Protein 2X0J (pdb70)

B-factor: mean 73.59, std 21.62, range [29.83, 170.55]

InterPro domains:
  IPR001236 Lactate/malate dehydrogenase, N-terminal [PF00056] (2-141)
  IPR001557 L-lactate/malate dehydrogenase [PIRSF000102] (1-292)
  IPR001557 L-lactate/malate dehydrogenase [PR00086] (2-26)
  IPR001557 L-lactate/malate dehydrogenase [PR00086] (27-51)
  IPR001557 L-lactate/malate dehydrogenase [PR00086] (115-135)
  IPR001557 L-lactate/malate dehydrogenase [PR00086] (139-157)
  IPR001557 L-lactate/malate dehydrogenase [PR00086] (167-180)
  IPR011275 Malate dehydrogenase, type 3 [cd01339] (3-290)
  IPR015955 Lactate dehydrogenase/glycoside hydrolase, family 4, C-terminal [G3DSA:3.90.110.10] (143-294)
  IPR015955 Lactate dehydrogenase/glycoside hydrolase, family 4, C-terminal [SSF56327] (143-292)
  IPR018177 L-lactate dehydrogenase, active site [PS00064] (169-175)
  IPR022383 Lactate/malate dehydrogenase, C-terminal [PF02866] (146-291)
  IPR036291 NAD(P)-binding domain superfamily [SSF51735] (1-142)

Nearest PDB structures (foldseek):
  2x0i-assembly1_A  TM=9.989E-01  e=2.794E-55  Archaeoglobus fulgidus DSM 4304
  4plh-assembly1_D  TM=9.384E-01  e=2.842E-28  Apicomplexa
  7f8d-assembly1_D  TM=9.447E-01  e=6.094E-27  Geobacillus stearothermophilus
  1guz-assembly1_C  TM=9.460E-01  e=1.236E-26  Prosthecochloris vibrioformis
  7by8-assembly1_B  TM=9.302E-01  e=1.874E-27  Geobacillus stearothermophilus

Secondary structure (DSSP, 8-state):
-EEEEE--SHHHHHHHHHHHHHS--SEEEEE-SSHHHHHHHHHHHHHHHGGGT---EEEEES-GGGGTT-SEEEE-------SSS-HHHHHHHHHHHHHHHHHHHHTTSTT-EEEE-SSSHHHHHHHHHHHSS--TTSEEE--HHHHHHHHHHHHHHTT-EEE----EEB-SSTT-EE-GGG--EES---HHHHHHHHHTHHHHHHHHHSS--HHHHHHHHHHHHHHHTT---EEEEEEEEESGGG-EEEEEEEEEEEETTEEEE------HHHHHHHHHHHHHHHHHHHTTT-

Sequence (294 aa):
MKLGFVGAGRVGSTSAFTCLLNLDVDEIALVDIAEDLAVGEAMDLAHAAAGIDKYPKIVGGADYSLLKGSEIIVVTAGLARKPGMTRLDLAHKNAGIIKDIAKKIVENAPESKILVVTNPMDVMTYIMWKESGKPRNEVFGMGNQLDSQRLKERLYNAGARNIRRAWIIGEHGDSMFVAKSLADFDGEVDWEAVENDVRFVAAEVIKRKGATIFGPAVAIYRMVKAVVEDTGEIIPTSMILQGEYGIENVAVGVPAKLGKNGAEVADIKLSDEEIEKLRNSAKILRERLEELGY

Solvent-accessible surface area: 13136 Å² total; per-residue (Å²): 60,35,3,1,1,1,2,0,32,152,32,1,11,25,0,0,78,16,0,1,75,74,3,117,10,92,28,0,0,0,0,17,166,46,97,124,78,0,55,28,41,5,109,88,11,39,133,38,3,43,66,72,116,48,168,22,130,23,38,16,5,37,89,41,46,51,0,122,50,2,58,1,0,2,0,25,19,36,101,68,156,147,126,72,28,87,162,74,58,26,10,95,110,2,11,41,53,0,100,88,6,0,92,79,0,53,108,19,0,77,108,1,36,0,0,0,17,9,82,43,3,4,2,0,0,2,0,0,34,115,31,3,85,15,68,67,52,30,0,0,0,6,0,2,11,7,2,0,41,36,0,54,97,66,0,126,93,46,48,1,109,111,38,141,82,0,9,2,0,0,7,33,10,106,24,17,4,2,0,86,66,21,26,89,35,86,43,167,40,76,58,123,52,7,40,92,71,2,58,136,28,15,52,86,54,81,156,166,103,52,18,29,22,134,28,6,1,63,0,0,28,83,0,1,61,0,1,20,83,80,56,23,51,52,3,0,0,1,2,0,0,99,35,28,37,48,4,116,64,2,1,0,0,0,0,0,93,2,8,122,102,4,3,107,17,28,93,50,194,17,37,122,102,8,46,110,60,0,89,86,0,8,110,52,4,58,106,66,2,106,92,25,68,55

CATH classification: 3.40.50.720 (+1 more: 3.90.110.10)

GO terms:
  GO:0030060 L-malate dehydrogenase (NAD+) activity (F, EXP)

Structure (mmCIF, N/CA/C/O backbone):
data_2X0J
#
_entry.id   2X0J
#
_cell.length_a   112.990
_cell.length_b   112.990
_cell.length_c   70.600
_cell.angle_alpha   90.00
_cell.angle_beta   90.00
_cell.angle_gamma   90.00
#
_symmetry.space_group_name_H-M   'P 41 21 2'
#
loop_
_entity.id
_entity.type
_entity.pdbx_description
1 polymer 'MALATE DEHYDROGENASE'
2 non-polymer ETHENO-NAD
3 non-polymer 'SULFATE ION'
4 water water
#
loop_
_atom_site.group_PDB
_atom_site.id
_atom_site.type_symbol
_atom_site.label_atom_id
_atom_site.label_alt_id
_atom_site.label_comp_id
_atom_site.label_asym_id
_atom_site.label_entity_id
_atom_site.label_seq_id
_atom_site.pdbx_PDB_ins_code
_atom_site.Cartn_x
_atom_site.Cartn_y
_atom_site.Cartn_z
_atom_site.occupancy
_atom_site.B_iso_or_equiv
_atom_site.auth_seq_id
_atom_site.auth_comp_id
_atom_site.auth_asym_id
_atom_site.auth_atom_id
_atom_site.pdbx_PDB_model_num
ATOM 1 N N . MET A 1 1 ? 38.186 41.725 17.935 1.00 82.79 22 MET A N 1
ATOM 2 C CA . MET A 1 1 ? 36.950 41.771 17.155 1.00 80.01 22 MET A CA 1
ATOM 3 C C . MET A 1 1 ? 36.309 40.399 17.125 1.00 77.42 22 MET A C 1
ATOM 4 O O . MET A 1 1 ? 36.854 39.480 16.525 1.00 78.63 22 MET A O 1
ATOM 9 N N . LYS A 1 2 ? 35.160 40.250 17.771 1.00 70.78 23 LYS A N 1
ATOM 10 C CA . LYS A 1 2 ? 34.447 38.983 17.726 1.00 61.59 23 LYS A CA 1
ATOM 11 C C . LYS A 1 2 ? 33.200 39.151 16.867 1.00 63.55 23 LYS A C 1
ATOM 12 O O . LYS A 1 2 ? 32.525 40.173 16.942 1.00 74.03 23 LYS A O 1
ATOM 18 N N . LEU A 1 3 ? 32.907 38.156 16.035 1.00 61.53 24 LEU A N 1
ATOM 19 C CA . LEU A 1 3 ? 31.685 38.164 15.230 1.00 55.73 24 LEU A CA 1
ATOM 20 C C . LEU A 1 3 ? 30.718 37.061 15.674 1.00 51.79 24 LEU A C 1
ATOM 21 O O . LEU A 1 3 ? 31.123 35.932 15.943 1.00 55.29 24 LEU A O 1
ATOM 26 N N . GLY A 1 4 ? 29.440 37.384 15.775 1.00 51.58 25 GLY A N 1
ATOM 27 C CA . GLY A 1 4 ? 28.472 36.377 16.148 1.00 59.76 25 GLY A CA 1
ATOM 28 C C . GLY A 1 4 ? 27.562 36.072 14.981 1.00 58.89 25 GL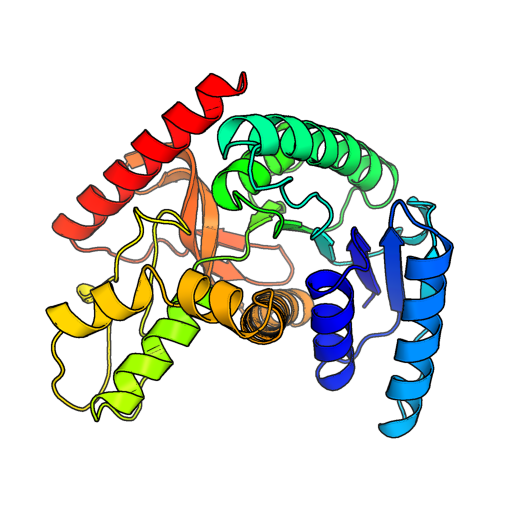Y A C 1
ATOM 29 O O . GLY A 1 4 ? 27.169 36.988 14.275 1.00 60.12 25 GLY A O 1
ATOM 30 N N . PHE A 1 5 ? 27.243 34.797 14.767 1.00 62.26 26 PHE A N 1
ATOM 31 C CA . PHE A 1 5 ? 26.197 34.430 13.813 1.00 54.12 26 PHE A CA 1
ATOM 32 C C . PHE A 1 5 ? 25.193 33.525 14.457 1.00 55.36 26 PHE A C 1
ATOM 33 O O . PHE A 1 5 ? 25.567 32.494 15.017 1.00 67.66 26 PHE A O 1
ATOM 41 N N . VAL A 1 6 ? 23.926 33.923 14.417 1.00 45.52 27 VAL A N 1
ATOM 42 C CA . VAL A 1 6 ? 22.881 33.025 14.834 1.00 43.34 27 VAL A CA 1
ATOM 43 C C . VAL A 1 6 ? 22.238 32.512 13.569 1.00 54.58 27 VAL A C 1
ATOM 44 O O . VAL A 1 6 ? 21.607 33.266 12.827 1.00 63.19 27 VAL A O 1
ATOM 48 N N . GLY A 1 7 ? 22.444 31.223 13.320 1.00 57.28 28 GLY A N 1
ATOM 49 C CA . GLY A 1 7 ? 22.090 30.592 12.063 1.00 63.99 28 GLY A CA 1
ATOM 50 C C . GLY A 1 7 ? 23.322 30.239 11.242 1.00 65.44 28 GLY A C 1
ATOM 51 O O . GLY A 1 7 ? 23.974 31.126 10.686 1.00 65.34 28 GLY A O 1
ATOM 52 N N . ALA A 1 8 ? 23.650 28.949 11.178 1.00 58.81 29 ALA A N 1
ATOM 53 C CA . ALA A 1 8 ? 24.822 28.488 10.440 1.00 45.43 29 ALA A CA 1
ATOM 54 C C . ALA A 1 8 ? 24.410 27.903 9.094 1.00 48.85 29 ALA A C 1
ATOM 55 O O . ALA A 1 8 ? 25.093 27.052 8.523 1.00 57.36 29 ALA A O 1
ATOM 57 N N . GLY A 1 9 ? 23.275 28.360 8.588 1.00 51.58 30 GLY A N 1
ATOM 58 C CA . GLY A 1 9 ? 22.736 27.815 7.353 1.00 48.59 30 GLY A CA 1
ATOM 59 C C . GLY A 1 9 ? 23.506 28.293 6.143 1.00 47.67 30 GLY A C 1
ATOM 60 O O . GLY A 1 9 ? 24.695 28.622 6.235 1.00 46.04 30 GLY A O 1
ATOM 61 N N . ARG A 1 10 ? 22.833 28.342 5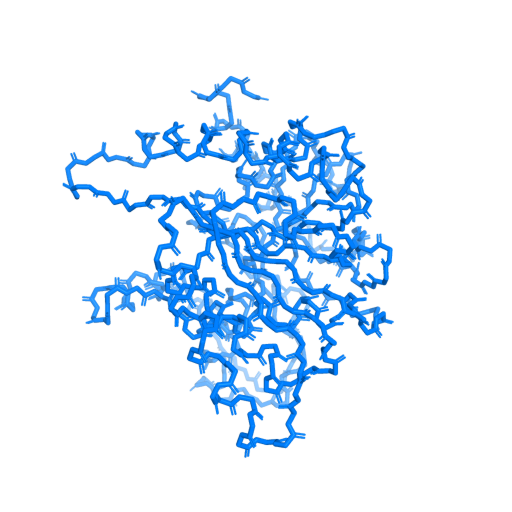.003 1.00 47.71 31 ARG A N 1
ATOM 62 C CA . ARG A 1 10 ? 23.507 28.760 3.791 1.00 51.85 31 ARG A CA 1
ATOM 63 C C . ARG A 1 10 ? 24.037 30.182 3.949 1.00 51.49 31 ARG A C 1
ATOM 64 O O . ARG A 1 10 ? 25.229 30.418 3.817 1.00 57.08 31 ARG A O 1
ATOM 72 N N . VAL A 1 11 ? 23.157 31.125 4.256 1.00 55.96 32 VAL A N 1
ATOM 73 C CA . VAL A 1 11 ? 23.550 32.532 4.303 1.00 44.25 32 VAL A CA 1
ATOM 74 C C . VAL A 1 11 ? 24.447 32.841 5.496 1.00 50.03 32 VAL A C 1
ATOM 75 O O . VAL A 1 11 ? 25.451 33.534 5.355 1.00 58.75 32 VAL A O 1
ATOM 79 N N . GLY A 1 12 ? 24.097 32.322 6.667 1.00 50.67 33 GLY A N 1
ATOM 80 C CA . GLY A 1 12 ? 24.937 32.496 7.841 1.00 53.87 33 GLY A CA 1
ATOM 81 C C . GLY A 1 12 ? 26.408 32.146 7.627 1.00 53.58 33 GLY A C 1
ATOM 82 O O . GLY A 1 12 ? 27.279 33.003 7.753 1.00 56.86 33 GLY A O 1
ATOM 83 N N . SER A 1 13 ? 26.692 30.888 7.295 1.00 58.62 34 SER A N 1
ATOM 84 C CA . SER A 1 13 ? 28.073 30.433 7.108 1.00 54.87 34 SER A CA 1
ATOM 85 C C . SER A 1 13 ? 28.793 31.137 5.950 1.00 58.14 34 SER A C 1
ATOM 86 O O . SER A 1 13 ? 29.946 31.515 6.077 1.00 63.57 34 SER A O 1
ATOM 89 N N . THR A 1 14 ? 28.120 31.319 4.822 1.00 57.33 35 THR A N 1
ATOM 90 C CA . THR A 1 14 ? 28.743 31.988 3.683 1.00 53.27 35 THR A CA 1
ATOM 91 C C . THR A 1 14 ? 29.099 33.455 3.991 1.00 54.90 35 THR A C 1
ATOM 92 O O . THR A 1 14 ? 30.193 33.923 3.664 1.00 54.13 35 THR A O 1
ATOM 96 N N . SER A 1 15 ? 28.193 34.187 4.626 1.00 54.44 36 SER A N 1
ATOM 97 C CA . SER A 1 15 ? 28.519 35.552 5.008 1.00 54.65 36 SER A CA 1
ATOM 98 C C . SER A 1 15 ? 29.697 35.576 6.001 1.00 54.10 36 SER A C 1
ATOM 99 O O . SER A 1 15 ? 30.587 36.415 5.883 1.00 56.93 36 SER A O 1
ATOM 102 N N . ALA A 1 16 ? 29.730 34.648 6.955 1.00 46.23 37 ALA A N 1
ATOM 103 C CA . ALA A 1 16 ? 30.880 34.555 7.864 1.00 47.78 37 ALA A CA 1
ATOM 104 C C . ALA A 1 16 ? 32.184 34.256 7.116 1.00 44.49 37 ALA A C 1
ATOM 105 O O . ALA A 1 16 ? 33.214 34.882 7.358 1.00 47.75 37 ALA A O 1
ATOM 107 N N . PHE A 1 17 ? 32.136 33.285 6.219 1.00 45.81 38 PHE A N 1
ATOM 108 C CA . PHE A 1 17 ? 33.243 32.997 5.322 1.00 49.67 38 PHE A CA 1
ATOM 109 C C . PHE A 1 17 ? 33.742 34.310 4.739 1.00 56.36 38 PHE A C 1
ATOM 110 O O . PHE A 1 17 ? 34.937 34.630 4.814 1.00 56.10 38 PHE A O 1
ATOM 118 N N . THR A 1 18 ? 32.814 35.084 4.177 1.00 56.47 39 THR A N 1
ATOM 119 C CA . THR A 1 18 ? 33.177 36.325 3.505 1.00 51.49 39 THR A CA 1
ATOM 120 C C . THR A 1 18 ? 33.914 37.250 4.446 1.00 55.14 39 THR A C 1
ATOM 121 O O . THR A 1 18 ? 34.921 37.855 4.084 1.00 61.37 39 THR A O 1
ATOM 125 N N . CYS A 1 19 ? 33.417 37.352 5.667 1.00 54.40 40 CYS A N 1
ATOM 126 C CA . CYS A 1 19 ? 34.051 38.215 6.649 1.00 58.04 40 CYS A CA 1
ATOM 127 C C . CYS A 1 19 ? 35.459 37.711 6.947 1.00 56.87 40 CYS A C 1
ATOM 128 O O . CYS A 1 19 ? 36.412 38.490 7.052 1.00 53.68 40 CYS A O 1
ATOM 131 N N . LEU A 1 20 ? 35.586 36.398 7.053 1.00 48.43 41 LEU A N 1
ATOM 132 C CA . LEU A 1 20 ? 36.868 35.787 7.285 1.00 47.67 41 LEU A CA 1
ATOM 133 C C . LEU A 1 20 ? 37.868 36.142 6.185 1.00 52.37 41 LEU A C 1
ATOM 134 O O . LEU A 1 20 ? 39.045 36.349 6.452 1.00 62.38 41 LEU A O 1
ATOM 139 N N . LEU A 1 21 ? 37.398 36.222 4.949 1.00 51.72 42 LEU A N 1
ATOM 140 C CA . LEU A 1 21 ? 38.278 36.494 3.820 1.00 54.71 42 LEU A CA 1
ATOM 141 C C . LEU A 1 21 ? 38.757 37.922 3.830 1.00 64.88 42 LEU A C 1
ATOM 142 O O . LEU A 1 21 ? 39.840 38.233 3.313 1.00 69.53 42 LEU A O 1
ATOM 147 N N . ASN A 1 22 ? 37.934 38.795 4.406 1.00 61.90 43 ASN A N 1
ATOM 148 C CA . ASN A 1 22 ? 38.128 40.223 4.230 1.00 54.19 43 ASN A CA 1
ATOM 149 C C . ASN A 1 22 ? 38.160 41.085 5.479 1.00 59.64 43 ASN A C 1
ATOM 150 O O . ASN A 1 22 ? 38.121 42.305 5.371 1.00 70.20 43 ASN A O 1
ATOM 155 N N . LEU A 1 23 ? 38.246 40.467 6.651 1.00 58.66 44 LEU A N 1
ATOM 156 C CA . LEU A 1 23 ? 38.266 41.217 7.900 1.00 52.47 44 LEU A CA 1
ATOM 157 C C . LEU A 1 23 ? 39.294 40.687 8.887 1.00 67.41 44 LEU A C 1
ATOM 158 O O . LEU A 1 23 ? 39.579 39.490 8.915 1.00 69.46 44 LEU A O 1
ATOM 163 N N . ASP A 1 24 ? 39.848 41.578 9.706 1.00 78.93 45 ASP A N 1
ATOM 164 C CA . ASP A 1 24 ? 40.786 41.150 10.738 1.00 81.40 45 ASP A CA 1
ATOM 165 C C . ASP A 1 24 ? 40.048 40.647 11.956 1.00 76.23 45 ASP A C 1
ATOM 166 O O . ASP A 1 24 ? 39.963 41.336 12.968 1.00 81.55 45 ASP A O 1
ATOM 171 N N . VAL A 1 25 ? 39.539 39.425 11.847 1.00 73.19 46 VAL A N 1
ATOM 172 C CA . VAL A 1 25 ? 38.662 38.849 12.851 1.00 73.39 46 VAL A CA 1
ATOM 173 C C . VAL A 1 25 ? 39.449 38.003 13.822 1.00 70.23 46 VAL A C 1
ATOM 174 O O . VAL A 1 25 ? 40.233 37.159 13.410 1.00 65.09 46 VAL A O 1
ATOM 178 N N . ASP A 1 26 ? 39.216 38.201 15.111 1.00 70.52 47 ASP A N 1
ATOM 179 C CA . ASP A 1 26 ? 39.915 37.417 16.115 1.00 67.83 47 ASP A CA 1
ATOM 180 C C . ASP A 1 26 ? 39.130 36.180 16.512 1.00 66.15 47 ASP A C 1
ATOM 181 O O . ASP A 1 26 ? 39.689 35.094 16.618 1.00 72.21 47 ASP A O 1
ATOM 186 N N . GLU A 1 27 ? 37.831 36.344 16.722 1.00 61.72 48 GLU A N 1
ATOM 187 C CA . GLU A 1 27 ? 36.975 35.206 17.032 1.00 64.56 48 GLU A CA 1
ATOM 188 C C . GLU A 1 27 ? 35.679 35.216 16.201 1.00 66.59 48 GLU A C 1
ATOM 189 O O . GLU A 1 27 ? 35.143 36.269 15.873 1.00 68.27 48 GLU A O 1
ATOM 195 N N . ILE A 1 28 ? 35.203 34.032 15.835 1.00 68.58 49 ILE A N 1
ATOM 196 C CA . ILE A 1 28 ? 33.947 33.891 15.115 1.00 61.45 49 ILE A CA 1
ATOM 197 C C . ILE A 1 28 ? 33.096 32.889 15.856 1.00 58.39 49 ILE A C 1
ATOM 198 O O . ILE A 1 28 ? 33.563 31.798 16.152 1.00 63.87 49 ILE A O 1
ATOM 203 N N . ALA A 1 29 ? 31.861 33.267 16.182 1.00 52.55 50 ALA A N 1
ATOM 204 C CA . ALA A 1 29 ? 30.956 32.378 16.919 1.00 48.90 50 ALA A CA 1
ATOM 205 C C . ALA A 1 29 ? 29.724 32.035 16.107 1.00 54.85 50 ALA A C 1
ATOM 206 O O . ALA A 1 29 ? 29.036 32.922 15.595 1.00 61.22 50 ALA A O 1
ATOM 208 N N . LEU A 1 30 ? 29.449 30.743 15.986 1.00 56.78 51 LEU A N 1
ATOM 209 C CA . LEU A 1 30 ? 28.304 30.279 15.220 1.00 53.41 51 LEU A CA 1
ATOM 210 C C . LEU A 1 30 ? 27.339 29.494 16.097 1.00 57.71 51 LEU A C 1
ATOM 211 O O . LEU A 1 30 ? 27.659 28.409 16.602 1.00 62.68 51 LEU A O 1
ATOM 216 N N . VAL A 1 31 ? 26.147 30.044 16.268 1.00 58.56 52 VAL A N 1
ATOM 217 C CA . VAL A 1 31 ? 25.124 29.386 17.056 1.00 60.23 52 VAL A CA 1
ATOM 218 C C . VAL A 1 31 ? 23.939 29.018 16.178 1.00 57.60 52 VAL A C 1
ATOM 219 O O . VAL A 1 31 ? 23.432 29.840 15.424 1.00 61.71 52 VAL A O 1
ATOM 223 N N . ASP A 1 32 ? 23.510 27.769 16.264 1.00 56.55 53 ASP A N 1
ATOM 224 C CA . ASP A 1 32 ? 22.411 27.290 15.439 1.00 54.74 53 ASP A CA 1
ATOM 225 C C . ASP A 1 32 ? 21.649 26.249 16.224 1.00 63.00 53 ASP A C 1
ATOM 226 O O . ASP A 1 32 ? 22.230 25.521 17.028 1.00 77.68 53 ASP A O 1
ATOM 231 N N . ILE A 1 33 ? 20.347 26.172 15.999 1.00 63.09 54 ILE A N 1
ATOM 232 C CA . ILE A 1 33 ? 19.544 25.158 16.660 1.00 70.50 54 ILE A CA 1
ATOM 233 C C . ILE A 1 33 ? 20.079 23.743 16.368 1.00 69.78 54 ILE A C 1
ATOM 234 O O . ILE A 1 33 ? 19.993 22.852 17.221 1.00 70.90 54 ILE A O 1
ATOM 239 N N . ALA A 1 34 ? 20.629 23.546 15.169 1.00 59.87 55 ALA A N 1
ATOM 240 C CA . ALA A 1 34 ? 21.280 22.287 14.815 1.00 60.45 55 ALA A CA 1
ATOM 241 C C . ALA A 1 34 ? 22.739 22.379 15.226 1.00 73.21 55 ALA A C 1
ATOM 242 O O . ALA A 1 34 ? 23.506 23.136 14.633 1.00 76.67 55 ALA A O 1
ATOM 244 N N . GLU A 1 35 ? 23.128 21.618 16.242 1.00 79.45 56 GLU A N 1
ATOM 245 C CA . GLU A 1 35 ? 24.468 21.762 16.783 1.00 69.65 56 GLU A CA 1
ATOM 246 C C . GLU A 1 35 ? 25.513 21.293 15.788 1.00 68.85 56 GLU A C 1
ATOM 247 O O . GLU A 1 35 ? 26.394 22.059 15.395 1.00 73.06 56 GLU A O 1
ATOM 253 N N . ASP A 1 36 ? 25.413 20.043 15.362 1.00 71.71 57 ASP A N 1
ATOM 254 C CA . ASP A 1 36 ? 26.478 19.485 14.539 1.00 76.13 57 ASP A CA 1
ATOM 255 C C . ASP A 1 36 ? 26.745 20.341 13.319 1.00 60.05 57 ASP A C 1
ATOM 256 O O . ASP A 1 36 ? 27.852 20.395 12.830 1.00 62.89 57 ASP A O 1
ATOM 261 N N . LEU A 1 37 ? 25.718 21.016 12.832 1.00 63.25 58 LEU A N 1
ATOM 262 C CA . LEU A 1 37 ? 25.887 21.890 11.687 1.00 58.97 58 LEU A CA 1
ATOM 263 C C . LEU A 1 37 ? 26.732 23.098 12.065 1.00 61.06 58 LEU A C 1
ATOM 264 O O . LEU A 1 37 ? 27.675 23.439 11.359 1.00 62.86 58 LEU A O 1
ATOM 269 N N . ALA A 1 38 ? 26.394 23.751 13.171 1.00 55.90 59 ALA A N 1
ATOM 270 C CA . ALA A 1 38 ? 27.163 24.902 13.606 1.00 55.48 59 ALA A CA 1
ATOM 271 C C . ALA A 1 38 ? 28.620 24.484 13.748 1.00 63.18 59 ALA A C 1
ATOM 272 O O . ALA A 1 38 ? 29.529 25.159 13.257 1.00 74.38 59 ALA A O 1
ATOM 274 N N . VAL A 1 39 ? 28.824 23.347 14.408 1.00 62.32 60 VAL A N 1
ATOM 275 C CA . VAL A 1 39 ? 30.159 22.822 14.672 1.00 60.53 60 VAL A CA 1
ATOM 276 C C . VAL A 1 39 ? 30.901 22.493 13.385 1.00 58.27 60 VAL A C 1
ATOM 277 O O . VAL A 1 39 ? 32.085 22.817 13.232 1.00 54.44 60 VAL A O 1
ATOM 281 N N . GLY A 1 40 ? 30.203 21.841 12.465 1.00 54.42 61 GLY A N 1
ATOM 282 C CA . GLY A 1 40 ? 30.810 21.423 11.217 1.00 54.54 61 GLY A CA 1
ATOM 283 C C . GLY A 1 40 ? 31.169 22.618 10.357 1.00 59.35 61 GLY A C 1
ATOM 284 O O . GLY A 1 40 ? 32.114 22.574 9.573 1.00 53.44 61 GLY A O 1
ATOM 285 N N . GLU A 1 41 ? 30.409 23.697 10.506 1.00 61.91 62 GLU A N 1
ATOM 286 C CA . GLU A 1 41 ? 30.671 24.893 9.730 1.00 56.94 62 GLU A CA 1
ATOM 287 C C . GLU A 1 41 ? 31.880 25.575 10.342 1.00 61.82 62 GLU A C 1
ATOM 288 O O . GLU A 1 41 ? 32.693 26.160 9.639 1.00 65.59 62 GLU A O 1
ATOM 294 N N . ALA A 1 42 ? 32.011 25.478 11.659 1.00 58.40 63 ALA A N 1
ATOM 295 C CA . ALA A 1 42 ? 33.113 26.135 12.346 1.00 56.16 63 ALA A CA 1
ATOM 296 C C . ALA A 1 42 ? 34.430 25.476 11.979 1.00 63.72 63 ALA A C 1
ATOM 297 O O . ALA A 1 42 ? 35.459 26.142 11.883 1.00 65.19 63 ALA A O 1
A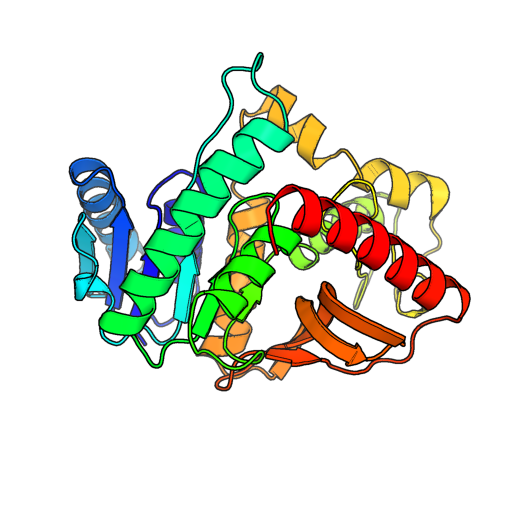TOM 299 N N . MET A 1 43 ? 34.398 24.159 11.786 1.00 60.54 64 MET A N 1
ATOM 300 C CA . MET A 1 43 ? 35.605 23.424 11.429 1.00 53.65 64 MET A CA 1
ATOM 301 C C . MET A 1 43 ? 36.023 23.792 10.026 1.00 57.05 64 MET A C 1
ATOM 302 O O . MET A 1 43 ? 37.180 24.140 9.795 1.00 57.06 64 MET A O 1
ATOM 307 N N . ASP A 1 44 ? 35.072 23.728 9.095 1.00 58.25 65 ASP A N 1
ATOM 308 C CA . ASP A 1 44 ? 35.344 24.031 7.697 1.00 54.60 65 ASP A CA 1
ATOM 309 C C . ASP A 1 44 ? 35.912 25.432 7.562 1.00 60.82 65 ASP A C 1
ATOM 310 O O . ASP A 1 44 ? 36.893 25.659 6.858 1.00 56.92 65 ASP A O 1
ATOM 315 N N . LEU A 1 45 ? 35.299 26.376 8.258 1.00 63.79 66 LEU A N 1
ATOM 316 C CA . LEU A 1 45 ? 35.734 27.759 8.171 1.00 56.87 66 LEU A CA 1
ATOM 317 C C . LEU A 1 45 ? 37.170 27.927 8.634 1.00 52.62 66 LEU A C 1
ATOM 318 O O . LEU A 1 45 ? 37.902 28.731 8.089 1.00 58.37 66 LEU A O 1
ATOM 323 N N . ALA A 1 46 ? 37.577 27.163 9.634 1.00 52.39 67 ALA A N 1
ATOM 324 C CA . ALA A 1 46 ? 38.936 27.267 10.133 1.00 50.96 67 ALA A CA 1
ATOM 325 C C . ALA A 1 46 ? 39.914 26.699 9.109 1.00 59.79 67 ALA A C 1
ATOM 326 O O . ALA A 1 46 ? 40.964 27.297 8.842 1.00 68.64 67 ALA A O 1
ATOM 328 N N . HIS A 1 47 ? 39.579 25.546 8.538 1.00 56.10 68 HIS A N 1
ATOM 329 C CA . HIS A 1 47 ? 40.401 24.973 7.481 1.00 47.16 68 HIS A CA 1
ATOM 330 C C . HIS A 1 47 ? 40.575 26.011 6.385 1.00 51.28 68 HIS A C 1
ATOM 331 O O . HIS A 1 47 ? 41.643 26.138 5.806 1.00 60.32 68 HIS A O 1
ATOM 338 N N . ALA A 1 48 ? 39.521 26.760 6.101 1.00 51.36 69 ALA A N 1
ATOM 339 C CA . ALA A 1 48 ? 39.617 27.807 5.102 1.00 54.12 69 ALA A CA 1
ATOM 340 C C . ALA A 1 48 ? 40.601 28.853 5.561 1.00 58.94 69 ALA A C 1
ATOM 341 O O . ALA A 1 48 ? 41.491 29.252 4.813 1.00 62.62 69 ALA A O 1
ATOM 343 N N . ALA A 1 49 ? 40.427 29.304 6.797 1.00 60.42 70 ALA A N 1
ATOM 344 C CA . ALA A 1 49 ? 41.220 30.410 7.333 1.00 53.24 70 ALA A CA 1
ATOM 345 C C . ALA A 1 49 ? 42.714 30.194 7.175 1.00 59.47 70 ALA A C 1
ATOM 346 O O . ALA A 1 49 ? 43.437 31.111 6.781 1.00 60.46 70 ALA A O 1
ATOM 348 N N . ALA A 1 50 A 43.167 28.984 7.492 1.00 61.01 71 ALA A N 1
ATOM 349 C CA . ALA A 1 50 A 44.589 28.658 7.416 1.00 64.64 71 ALA A CA 1
ATOM 350 C C . ALA A 1 50 A 45.165 28.883 6.019 1.00 65.03 71 ALA A C 1
ATOM 351 O O . ALA A 1 50 A 46.360 29.059 5.875 1.00 61.43 71 ALA A O 1
ATOM 353 N N . GLY A 1 51 B 44.312 28.890 4.997 1.00 63.94 71 GLY A N 1
ATOM 354 C CA . GLY A 1 51 B 44.766 29.045 3.624 1.00 57.60 71 GLY A CA 1
ATOM 355 C C . GLY A 1 51 B 45.103 30.474 3.244 1.00 63.66 71 GLY A C 1
ATOM 356 O O . GLY A 1 51 B 45.679 30.728 2.186 1.00 65.99 71 GLY A O 1
ATOM 357 N N . ILE A 1 52 ? 44.705 31.414 4.092 1.00 63.78 72 ILE A N 1
ATOM 358 C CA . ILE A 1 52 ? 45.163 32.785 3.977 1.00 63.75 72 ILE A CA 1
ATOM 359 C C . ILE A 1 52 ? 45.868 33.152 5.265 1.00 66.27 72 ILE A C 1
ATOM 360 O O . ILE A 1 52 ? 45.893 34.310 5.680 1.00 60.82 72 ILE A O 1
ATOM 365 N N . ASP A 1 53 ? 46.429 32.134 5.902 1.00 63.26 73 ASP A N 1
ATOM 366 C CA . ASP A 1 53 ? 47.322 32.351 7.021 1.00 64.63 73 ASP A CA 1
ATOM 367 C C . ASP A 1 53 ? 46.654 33.241 8.046 1.00 66.37 73 ASP A C 1
ATOM 368 O O . ASP A 1 53 ? 47.252 34.207 8.530 1.00 74.29 73 ASP A O 1
ATOM 373 N N . LYS A 1 54 ? 45.398 32.895 8.339 1.00 65.52 74 LYS A N 1
ATOM 374 C CA . LYS A 1 54 ? 44.628 33.466 9.435 1.00 62.50 74 LYS A CA 1
ATOM 375 C C . LYS A 1 54 ? 44.257 32.343 10.406 1.00 61.50 74 LYS A C 1
ATOM 376 O O . LYS A 1 54 ? 43.931 31.232 9.990 1.00 58.65 74 LYS A O 1
ATOM 382 N N . TYR A 1 55 ? 44.296 32.633 11.701 1.00 63.19 75 TYR A N 1
ATOM 383 C CA . TYR A 1 55 ? 44.065 31.599 12.706 1.00 59.28 75 TYR A CA 1
ATOM 384 C C . TYR A 1 55 ? 43.175 32.055 13.880 1.00 62.42 75 TYR A C 1
ATOM 385 O O . TYR A 1 55 ? 43.468 31.767 15.045 1.00 70.00 75 TYR A O 1
ATOM 394 N N . PRO A 1 56 ? 42.067 32.745 13.578 1.00 58.19 76 PRO A N 1
ATOM 395 C CA . PRO A 1 56 ? 41.132 33.183 14.617 1.00 62.47 76 PRO A CA 1
ATOM 396 C C . PRO A 1 56 ? 40.501 32.006 15.346 1.00 67.76 76 PRO A C 1
ATOM 397 O O . PRO A 1 56 ? 40.488 30.893 14.826 1.00 60.24 76 PRO A O 1
ATOM 401 N N . LYS A 1 57 ? 39.973 32.266 16.540 1.00 73.13 77 LYS A N 1
ATOM 402 C CA . LYS A 1 57 ? 39.252 31.264 17.315 1.00 65.20 77 LYS A CA 1
ATOM 403 C C . LYS A 1 57 ? 37.855 31.155 16.719 1.00 64.44 77 LYS A C 1
ATOM 404 O O . LYS A 1 57 ? 37.054 32.067 16.854 1.00 74.87 77 LYS A O 1
ATOM 410 N N . ILE A 1 58 ? 37.570 30.057 16.032 1.00 54.12 78 ILE A N 1
ATOM 411 C CA . ILE A 1 58 ? 36.259 29.878 15.431 1.00 48.17 78 ILE A CA 1
ATOM 412 C C . ILE A 1 58 ? 35.513 28.723 16.072 1.00 55.42 78 ILE A C 1
ATOM 413 O O . ILE A 1 58 ? 35.918 27.568 15.993 1.00 55.63 78 ILE A O 1
ATOM 418 N N . VAL A 1 59 ? 34.394 29.047 16.690 1.00 64.15 79 VAL A N 1
ATOM 419 C CA . VAL A 1 59 ? 33.657 28.091 17.479 1.00 63.68 79 VAL A CA 1
ATOM 420 C C . VAL A 1 59 ? 32.222 28.075 17.001 1.00 67.86 79 VAL A C 1
ATOM 421 O O . VAL A 1 59 ? 31.659 29.123 16.675 1.00 70.45 79 VAL A O 1
ATOM 425 N N . GLY A 1 60 ? 31.635 26.883 16.956 1.00 61.03 80 GLY A N 1
ATOM 426 C CA . GLY A 1 60 ? 30.266 26.723 16.518 1.00 62.24 80 GLY A CA 1
ATOM 427 C C . GLY A 1 60 ? 29.564 25.791 17.470 1.00 69.06 80 GLY A C 1
ATOM 428 O O . GLY A 1 60 ? 30.166 24.853 17.984 1.00 71.74 80 GLY A O 1
ATOM 429 N N . GLY A 1 61 ? 28.285 26.042 17.710 1.00 69.58 81 GLY A N 1
ATOM 430 C CA . GLY A 1 61 ? 27.520 25.186 18.594 1.00 71.40 81 GLY A CA 1
ATOM 431 C C . GLY A 1 61 ? 26.074 25.605 18.689 1.00 70.78 81 GLY A C 1
ATOM 432 O O . GLY A 1 61 ? 25.606 26.443 17.921 1.00 73.39 81 GLY A O 1
ATOM 433 N N . ALA A 1 62 A 25.364 25.019 19.643 1.00 71.17 84 ALA A N 1
ATOM 434 C CA . ALA A 1 62 A 23.960 25.337 19.827 1.00 71.78 84 ALA A CA 1
ATOM 435 C C . ALA A 1 62 A 23.716 26.123 21.109 1.00 77.49 84 ALA A C 1
ATOM 436 O O . ALA A 1 62 A 22.564 26.384 21.469 1.00 75.04 84 ALA A O 1
ATOM 438 N N . ASP A 1 63 B 24.793 26.520 21.787 1.00 75.84 84 ASP A N 1
ATOM 439 C CA . ASP A 1 63 B 24.640 27.313 23.006 1.00 79.97 84 ASP A CA 1
ATOM 440 C C . ASP A 1 63 B 25.018 28.782 22.861 1.00 74.10 84 ASP A C 1
ATOM 441 O O . ASP A 1 63 B 26.146 29.122 22.512 1.00 70.57 84 ASP A O 1
ATOM 446 N N . TYR A 1 64 ? 24.063 29.640 23.197 1.00 77.29 85 TYR A N 1
ATOM 447 C CA . TYR A 1 64 ? 24.138 31.061 22.891 1.00 73.45 85 TYR A CA 1
ATOM 448 C C . TYR A 1 64 ? 25.246 31.809 23.626 1.00 72.33 85 TYR A C 1
ATOM 449 O O . TYR A 1 64 ? 25.655 32.902 23.218 1.00 74.03 85 TYR A O 1
ATOM 458 N N . SER A 1 65 ? 25.755 31.204 24.690 1.00 68.48 86 SER A N 1
ATOM 459 C CA . SER A 1 65 ? 26.847 31.818 25.432 1.00 68.19 86 SER A CA 1
ATOM 460 C C . SER A 1 65 ? 28.052 32.044 24.528 1.00 68.82 86 SER A C 1
ATOM 461 O O . SER A 1 65 ? 28.847 32.945 24.771 1.00 69.75 86 SER A O 1
ATOM 464 N N . LEU A 1 66 ? 28.186 31.220 23.489 1.00 69.87 87 LEU A N 1
ATOM 465 C CA . LEU A 1 66 ? 29.275 31.370 22.525 1.00 64.84 87 LEU A CA 1
ATOM 466 C C . LEU A 1 66 ? 29.370 32.813 22.020 1.00 75.95 87 LEU A C 1
ATOM 467 O O . LEU A 1 66 ? 30.436 33.267 21.580 1.00 81.51 87 LEU A O 1
ATOM 472 N N . LEU A 1 67 ? 28.255 33.537 22.118 1.00 67.46 88 LEU A N 1
ATOM 473 C CA . LEU A 1 67 ? 28.170 34.889 21.582 1.00 59.33 88 LEU A CA 1
ATOM 474 C C . LEU A 1 67 ? 28.763 36.001 22.463 1.00 65.48 88 LEU A C 1
ATOM 475 O O . LEU A 1 67 ? 28.929 37.123 21.993 1.00 69.61 88 LEU A O 1
ATOM 480 N N . LYS A 1 68 ? 29.077 35.707 23.723 1.00 65.43 89 LYS A N 1
ATOM 481 C CA . LYS A 1 68 ? 29.610 36.737 24.621 1.00 72.62 89 LYS A CA 1
ATOM 482 C C . LYS A 1 68 ? 30.746 37.472 23.931 1.00 74.38 89 LYS A C 1
ATOM 483 O O . LYS A 1 68 ? 31.620 36.857 23.323 1.00 67.60 89 LYS A O 1
ATOM 489 N N . GLY A 1 69 ? 30.710 38.794 23.994 1.00 80.81 90 GLY A N 1
ATOM 490 C CA . GLY A 1 69 ? 31.755 39.593 23.386 1.00 80.87 90 GLY A CA 1
ATOM 491 C C . GLY A 1 69 ? 31.527 40.067 21.958 1.00 75.67 90 GLY A C 1
ATOM 492 O O . GLY A 1 69 ? 32.138 41.050 21.541 1.00 75.18 90 GLY A O 1
ATOM 493 N N . SER A 1 70 ? 30.671 39.380 21.203 1.00 73.36 91 SER A N 1
ATOM 494 C CA . SER A 1 70 ? 30.458 39.729 19.798 1.00 66.18 91 SER A CA 1
ATOM 495 C C . SER A 1 70 ? 30.205 41.219 19.633 1.00 64.03 91 SER A C 1
ATOM 496 O O . SER A 1 70 ? 29.229 41.749 20.149 1.00 68.23 91 SER A O 1
ATOM 499 N N . GLU A 1 71 ? 31.093 41.891 18.915 1.00 70.77 92 GLU A N 1
ATOM 500 C CA . GLU A 1 71 ? 30.920 43.304 18.645 1.00 72.23 92 GLU A CA 1
ATOM 501 C C . GLU A 1 71 ? 29.591 43.519 17.908 1.00 64.31 92 GLU A C 1
ATOM 502 O O . GLU A 1 71 ? 28.944 44.562 18.059 1.00 67.80 92 GLU A O 1
ATOM 508 N N . ILE A 1 72 ? 29.189 42.500 17.146 1.00 53.97 93 ILE A N 1
ATOM 509 C CA . ILE A 1 72 ? 27.996 42.522 16.309 1.00 53.38 93 ILE A CA 1
ATOM 510 C C . ILE A 1 72 ? 27.603 41.079 16.011 1.00 59.28 93 ILE A C 1
ATOM 511 O O . ILE A 1 72 ? 28.460 40.199 16.004 1.00 57.83 93 ILE A O 1
ATOM 516 N N . ILE A 1 73 ? 26.314 40.838 15.759 1.00 57.30 94 ILE A N 1
ATOM 517 C CA . ILE A 1 73 ? 25.802 39.481 15.528 1.00 50.42 94 ILE A CA 1
ATOM 518 C C . ILE A 1 73 ? 24.871 39.395 14.322 1.00 50.41 94 ILE A C 1
ATOM 519 O O . ILE A 1 73 ? 23.820 40.028 14.312 1.00 50.99 94 ILE A O 1
ATOM 524 N N . VAL A 1 74 ? 25.246 38.617 13.308 1.00 46.02 95 VAL A N 1
ATOM 525 C CA . VAL A 1 74 ? 24.378 38.417 12.141 1.00 49.60 95 VAL A CA 1
ATOM 526 C C . VAL A 1 74 ? 23.360 37.305 12.392 1.00 55.97 95 VAL A C 1
ATOM 527 O O . VAL A 1 74 ? 23.742 36.150 12.615 1.00 54.71 95 VAL A O 1
ATOM 531 N N . VAL A 1 75 ? 22.074 37.666 12.352 1.00 48.66 96 VAL A N 1
ATOM 532 C CA . VAL A 1 75 ? 20.987 36.724 12.609 1.00 51.54 96 VAL A CA 1
ATOM 533 C C . VAL A 1 75 ? 20.302 36.282 11.317 1.00 54.60 96 VAL A C 1
ATOM 534 O O . VAL A 1 75 ? 19.533 37.048 10.718 1.00 51.02 96 VAL A O 1
ATOM 538 N N . THR A 1 76 ? 20.596 35.058 10.880 1.00 52.10 97 THR A N 1
ATOM 539 C CA . THR A 1 76 ? 20.007 34.542 9.653 1.00 50.05 97 THR A CA 1
ATOM 540 C C . THR A 1 76 ? 19.050 33.396 9.953 1.00 56.37 97 THR A C 1
ATOM 541 O O . THR A 1 76 ? 18.446 32.820 9.038 1.00 58.49 97 THR A O 1
ATOM 545 N N . ALA A 1 77 ? 18.941 33.059 11.237 1.00 57.76 98 ALA A N 1
ATOM 546 C CA . ALA A 1 77 ? 18.184 31.897 11.676 1.00 58.38 98 ALA A CA 1
ATOM 547 C C . ALA A 1 77 ? 16.737 32.014 11.260 1.00 60.51 98 ALA A C 1
ATOM 548 O O . ALA A 1 77 ? 16.162 33.094 11.319 1.00 66.60 98 ALA A O 1
ATOM 550 N N . GLY A 1 78 ? 16.154 30.896 10.838 1.00 63.58 99 GLY A N 1
ATOM 551 C CA . GLY A 1 78 ? 14.753 30.865 10.467 1.00 57.70 99 GLY A CA 1
ATOM 552 C C . GLY A 1 78 ? 14.360 29.678 9.621 1.00 64.38 99 GLY A C 1
ATOM 553 O O . GLY A 1 78 ? 15.060 28.663 9.592 1.00 73.22 99 GLY A O 1
ATOM 554 N N . LEU A 1 79 ? 13.237 29.811 8.924 1.00 65.98 100 LEU A N 1
ATOM 555 C CA . LEU A 1 79 ? 12.686 28.696 8.175 1.00 79.03 100 LEU A CA 1
ATOM 556 C C . LEU A 1 79 ? 12.551 28.957 6.686 1.00 91.14 100 LEU A C 1
ATOM 557 O O . LEU A 1 79 ? 12.777 30.078 6.203 1.00 78.00 100 LEU A O 1
ATOM 562 N N . ALA A 1 80 ? 12.189 27.884 5.980 1.00 110.35 101 ALA A N 1
ATOM 563 C CA . ALA A 1 80 ? 11.793 27.914 4.572 1.00 121.70 101 ALA A CA 1
ATOM 564 C C . ALA A 1 80 ? 10.278 27.692 4.518 1.00 135.57 101 ALA A C 1
ATOM 565 O O . ALA A 1 80 ? 9.591 27.923 5.505 1.00 140.60 101 ALA A O 1
ATOM 567 N N . ARG A 1 81 ? 9.756 27.217 3.389 1.00 139.68 102 ARG A N 1
ATOM 568 C CA . ARG A 1 81 ? 8.342 26.846 3.328 1.00 143.34 102 ARG A CA 1
ATOM 569 C C . ARG A 1 81 ? 8.115 25.334 3.287 1.00 149.23 102 ARG A C 1
ATOM 570 O O . ARG A 1 81 ? 8.982 24.542 3.663 1.00 146.00 102 ARG A O 1
ATOM 578 N N . LYS A 1 82 ? 6.897 24.980 2.870 1.00 155.98 103 LYS A N 1
ATOM 579 C CA . LYS A 1 82 ? 6.528 23.647 2.408 1.00 156.66 103 LYS A CA 1
ATOM 580 C C . LYS A 1 82 ? 5.799 23.835 1.074 1.00 161.69 103 LYS A C 1
ATOM 581 O O . LYS A 1 82 ? 4.863 23.093 0.773 1.00 156.49 103 LYS A O 1
ATOM 587 N N . PRO A 1 83 ? 6.278 24.794 0.247 1.00 160.38 105 PRO A N 1
ATOM 588 C CA . PRO A 1 83 ? 5.611 25.575 -0.803 1.00 155.74 105 PRO A CA 1
ATOM 589 C C . PRO A 1 83 ? 4.082 25.528 -0.834 1.00 149.28 105 PRO A C 1
ATOM 590 O O . PRO A 1 83 ? 3.456 26.126 -1.716 1.00 142.76 105 PRO A O 1
ATOM 594 N N . GLY A 1 84 ? 3.504 24.853 0.154 1.00 145.73 106 GLY A N 1
ATOM 595 C CA . GLY A 1 84 ? 2.094 24.962 0.472 1.00 136.68 106 GLY A CA 1
ATOM 596 C C . GLY A 1 84 ? 2.008 25.460 1.904 1.00 125.93 106 GLY A C 1
ATOM 597 O O . GLY A 1 84 ? 1.517 24.751 2.790 1.00 110.20 106 GLY A O 1
ATOM 598 N N . MET A 1 85 ? 2.499 26.684 2.122 1.00 125.94 107 MET A N 1
ATOM 599 C CA . MET A 1 85 ? 2.577 27.270 3.461 1.00 116.12 107 MET A CA 1
ATOM 600 C C . MET A 1 85 ? 1.958 28.665 3.635 1.00 113.74 107 MET A C 1
ATOM 601 O O . MET A 1 85 ? 1.053 28.831 4.457 1.00 127.23 107 MET A O 1
ATOM 606 N N . THR A 1 86 ? 2.498 29.659 2.922 1.00 91.38 108 THR A N 1
ATOM 607 C CA . THR A 1 86 ? 2.025 31.072 2.909 1.00 88.94 108 THR A CA 1
ATOM 608 C C . THR A 1 86 ? 2.970 32.018 3.611 1.00 86.90 108 THR A C 1
ATOM 609 O O . THR A 1 86 ? 3.487 31.699 4.675 1.00 90.44 108 THR A O 1
ATOM 613 N N . ARG A 1 87 ? 3.147 33.202 3.028 1.00 85.39 109 ARG A N 1
ATOM 614 C CA . ARG A 1 87 ? 3.971 34.241 3.627 1.00 75.69 109 ARG A CA 1
ATOM 615 C C . ARG A 1 87 ? 3.578 34.464 5.091 1.00 79.76 109 ARG A C 1
ATOM 616 O O . ARG A 1 87 ? 4.436 34.472 5.971 1.00 83.30 109 ARG A O 1
ATOM 624 N N . LEU A 1 88 ? 2.285 34.600 5.364 1.00 77.32 110 LEU A N 1
ATOM 625 C CA . LEU A 1 88 ? 1.848 34.821 6.736 1.00 73.40 110 LEU A CA 1
ATOM 626 C C . LEU A 1 88 ? 2.256 33.700 7.687 1.00 75.03 110 LEU A C 1
ATOM 627 O O . LEU A 1 88 ? 2.811 33.968 8.747 1.00 71.72 110 LEU A O 1
ATOM 632 N N . ASP A 1 89 ? 1.984 32.451 7.313 1.00 78.45 111 ASP A N 1
ATOM 633 C CA . ASP A 1 89 ? 2.295 31.312 8.178 1.00 79.70 111 ASP A CA 1
ATOM 634 C C . ASP A 1 89 ? 3.752 31.366 8.607 1.00 79.08 111 ASP A C 1
ATOM 635 O O . ASP A 1 89 ? 4.073 31.184 9.785 1.00 80.62 111 ASP A O 1
ATOM 640 N N . LEU A 1 90 ? 4.623 31.633 7.637 1.00 77.26 112 LEU A N 1
ATOM 641 C CA . LEU A 1 90 ? 6.052 31.753 7.868 1.00 71.75 112 LEU A CA 1
ATOM 642 C C . LEU A 1 90 ? 6.408 32.929 8.776 1.00 74.46 112 LEU A C 1
ATOM 643 O O . LEU A 1 90 ? 7.192 32.785 9.717 1.00 75.86 112 LEU A O 1
ATOM 648 N N . ALA A 1 91 ? 5.854 34.100 8.475 1.00 65.03 113 ALA A N 1
ATOM 649 C CA . ALA A 1 91 ? 6.050 35.267 9.325 1.00 56.82 113 ALA A CA 1
ATOM 650 C C . ALA A 1 91 ? 5.777 34.942 10.796 1.00 64.80 113 ALA A C 1
ATOM 651 O O . ALA A 1 91 ? 6.548 35.323 11.670 1.00 64.92 113 ALA A O 1
ATOM 653 N N . HIS A 1 92 ? 4.694 34.225 11.072 1.00 66.95 114 HIS A N 1
ATOM 654 C CA . HIS A 1 92 ? 4.444 33.788 12.436 1.00 70.49 114 HIS A CA 1
ATOM 655 C C . HIS A 1 92 ? 5.556 32.883 12.916 1.00 70.22 114 HIS A C 1
ATOM 656 O O . HIS A 1 92 ? 6.129 33.130 13.968 1.00 70.03 114 HIS A O 1
ATOM 663 N N . LYS A 1 93 ? 5.858 31.832 12.154 1.00 71.35 115 LYS A N 1
ATOM 664 C CA . LYS A 1 93 ? 6.888 30.880 12.562 1.00 69.76 115 LYS A CA 1
ATOM 665 C C . LYS A 1 93 ? 8.200 31.611 12.845 1.00 70.75 115 LYS A C 1
ATOM 666 O O . LYS A 1 93 ? 8.828 31.407 13.885 1.00 72.27 115 LYS A O 1
ATOM 672 N N . ASN A 1 94 ? 8.610 32.480 11.932 1.00 61.59 116 ASN A N 1
ATOM 673 C CA . ASN A 1 94 ? 9.892 33.137 12.095 1.00 58.36 116 ASN A CA 1
ATOM 674 C C . ASN A 1 94 ? 9.837 34.183 13.194 1.00 63.19 116 ASN A C 1
ATOM 675 O O . ASN A 1 94 ? 10.804 34.372 13.932 1.00 68.89 116 ASN A O 1
ATOM 680 N N . ALA A 1 95 ? 8.712 34.876 13.309 1.00 56.59 117 ALA A N 1
ATOM 681 C CA . ALA A 1 95 ? 8.583 35.856 14.376 1.00 54.79 117 ALA A CA 1
ATOM 682 C C . ALA A 1 95 ? 8.860 35.184 15.722 1.00 61.32 117 ALA A C 1
ATOM 683 O O . ALA A 1 95 ? 9.473 35.774 16.608 1.00 69.74 117 ALA A O 1
ATOM 685 N N . GLY A 1 96 ? 8.434 33.938 15.871 1.00 54.01 118 GLY A N 1
ATOM 686 C CA . GLY A 1 96 ? 8.671 33.237 17.117 1.00 60.35 118 GLY A CA 1
ATOM 687 C C . GLY A 1 96 ? 10.156 33.058 17.338 1.00 66.40 118 GLY A C 1
ATOM 688 O O . GLY A 1 96 ? 10.687 33.346 18.410 1.00 68.15 118 GLY A O 1
ATOM 689 N N . ILE A 1 97 ? 10.822 32.575 16.298 1.00 62.08 119 ILE A N 1
ATOM 690 C CA . ILE A 1 97 ? 12.260 32.410 16.300 1.00 52.89 119 ILE A CA 1
ATOM 691 C C . ILE A 1 97 ? 12.976 33.725 16.629 1.00 59.36 119 ILE A C 1
ATOM 692 O O . ILE A 1 97 ? 13.860 33.758 17.483 1.00 61.02 119 ILE A O 1
ATOM 697 N N . ILE A 1 98 ? 12.601 34.820 15.979 1.00 60.13 120 ILE A N 1
ATOM 698 C CA . ILE A 1 98 ? 13.271 36.084 16.292 1.00 58.84 120 ILE A CA 1
ATOM 699 C C . ILE A 1 98 ? 13.073 36.534 17.742 1.00 62.67 120 ILE A C 1
ATOM 700 O O . ILE A 1 98 ? 14.025 36.971 18.390 1.00 57.23 120 ILE A O 1
ATOM 705 N N . LYS A 1 99 ? 11.846 36.439 18.245 1.00 70.53 121 LYS A N 1
ATOM 706 C CA . LYS A 1 99 ? 11.596 36.741 19.646 1.00 72.54 121 LYS A CA 1
ATOM 707 C C . LYS A 1 99 ? 12.569 35.915 20.491 1.00 68.22 121 LYS A C 1
ATOM 708 O O . LYS A 1 99 ? 13.363 36.452 21.254 1.00 69.06 121 LYS A O 1
ATOM 714 N N . ASP A 1 100 ? 12.533 34.603 20.322 1.00 67.96 122 ASP A N 1
ATOM 715 C CA . ASP A 1 100 ? 13.350 33.727 21.142 1.00 75.43 122 ASP A CA 1
ATOM 716 C C . ASP A 1 100 ? 14.826 34.131 21.086 1.00 77.87 122 ASP A C 1
ATOM 717 O O . ASP A 1 100 ? 15.522 34.110 22.097 1.00 84.61 122 ASP A O 1
ATOM 722 N N . ILE A 1 101 ? 15.296 34.511 19.904 1.00 69.58 123 ILE A N 1
ATOM 723 C CA . ILE A 1 101 ? 16.694 34.901 19.733 1.00 59.96 123 ILE A CA 1
ATOM 724 C C . ILE A 1 101 ? 16.997 36.212 20.433 1.00 64.29 123 ILE A C 1
ATOM 725 O O . ILE A 1 101 ? 17.977 36.323 21.166 1.00 61.09 123 ILE A O 1
ATOM 730 N N . ALA A 1 102 ? 16.148 37.206 20.204 1.00 73.55 124 ALA A N 1
ATOM 731 C CA . ALA A 1 102 ? 16.308 38.496 20.857 1.00 69.43 124 ALA A CA 1
ATOM 732 C C . ALA A 1 102 ? 16.623 38.313 22.344 1.00 72.13 124 ALA A C 1
ATOM 733 O O . ALA A 1 102 ? 17.604 38.860 22.847 1.00 71.88 124 ALA A O 1
ATOM 735 N N . LYS A 1 103 ? 15.810 37.527 23.044 1.00 74.13 125 LYS A N 1
ATOM 736 C CA . LYS A 1 103 ? 16.059 37.282 24.463 1.00 79.27 125 LYS A CA 1
ATOM 737 C C . LYS A 1 103 ? 17.475 36.761 24.650 1.00 76.28 125 LYS A C 1
ATOM 738 O O . LYS A 1 103 ? 18.303 37.388 25.316 1.00 76.86 125 LYS A O 1
ATOM 744 N N . LYS A 1 104 ? 17.737 35.611 24.042 1.00 71.21 126 LYS A N 1
ATOM 745 C CA . LYS A 1 104 ? 19.035 34.954 24.099 1.00 69.85 126 LYS A CA 1
ATOM 746 C C . LYS A 1 104 ? 20.224 35.918 23.892 1.00 74.19 126 LYS A C 1
ATOM 747 O O . LYS A 1 104 ? 21.159 35.947 24.702 1.00 67.14 126 LYS A O 1
ATOM 753 N N . ILE A 1 105 ? 20.187 36.708 22.819 1.00 76.67 127 ILE A N 1
ATOM 754 C CA . ILE A 1 105 ? 21.244 37.690 22.535 1.00 74.73 127 ILE A CA 1
ATOM 755 C C . ILE A 1 105 ? 21.419 38.723 23.653 1.00 76.09 127 ILE A C 1
ATOM 756 O O . ILE A 1 105 ? 22.534 39.155 23.943 1.00 78.52 127 ILE A O 1
ATOM 761 N N . VAL A 1 106 ? 20.306 39.118 24.271 1.00 81.41 128 VAL A N 1
ATOM 762 C CA . VAL A 1 106 ? 20.303 40.135 25.326 1.00 85.11 128 VAL A CA 1
ATOM 763 C C . VAL A 1 106 ? 20.917 39.591 26.612 1.00 83.89 128 VAL A C 1
ATOM 764 O O . VAL A 1 106 ? 21.582 40.314 27.356 1.00 92.14 128 VAL A O 1
ATOM 768 N N . GLU A 1 107 ? 20.698 38.308 26.867 1.00 76.14 129 GLU A N 1
ATOM 769 C CA . GLU A 1 107 ? 21.208 37.697 28.083 1.00 86.22 129 GLU A CA 1
ATOM 770 C C . GLU A 1 107 ? 22.516 36.943 27.857 1.00 90.28 129 GLU A C 1
ATOM 771 O O . GLU A 1 107 ? 22.881 36.081 28.652 1.00 99.83 129 GLU A O 1
ATOM 777 N N . ASN A 1 108 ? 23.214 37.259 26.769 1.00 84.32 130 ASN A N 1
ATOM 778 C CA . ASN A 1 108 ? 24.528 36.671 26.504 1.00 79.11 130 ASN A CA 1
ATOM 779 C C . ASN A 1 108 ? 25.506 37.691 25.926 1.00 82.83 130 ASN A C 1
ATOM 780 O O . ASN A 1 108 ? 26.661 37.769 26.349 1.00 90.46 130 ASN A O 1
ATOM 785 N N . ALA A 1 109 ? 25.033 38.486 24.970 1.00 81.32 131 ALA A N 1
ATOM 786 C CA . ALA A 1 109 ? 25.822 39.587 24.423 1.00 84.99 131 ALA A CA 1
ATOM 787 C C . ALA A 1 109 ? 25.025 40.894 24.452 1.00 89.60 131 ALA A C 1
ATOM 788 O O . ALA A 1 109 ? 24.840 41.546 23.423 1.00 95.04 131 ALA A O 1
ATOM 790 N N . PRO A 1 110 A 24.564 41.282 25.647 1.00 86.64 132 PRO A N 1
ATOM 791 C CA . PRO A 1 110 A 23.667 42.412 25.907 1.00 88.50 132 PRO A CA 1
ATOM 792 C C . PRO A 1 110 A 24.117 43.740 25.312 1.00 94.87 132 PRO A C 1
ATOM 793 O O . PRO A 1 110 A 23.333 44.690 25.300 1.00 101.52 132 PRO A O 1
ATOM 797 N N . GLU A 1 111 B 25.352 43.815 24.832 1.00 99.19 132 GLU A N 1
ATOM 798 C CA . GLU A 1 111 B 25.918 45.090 24.403 1.00 104.89 132 GLU A CA 1
ATOM 799 C C . GLU A 1 111 B 26.279 45.075 22.921 1.00 92.61 132 GLU A C 1
ATOM 800 O O . GLU A 1 111 B 26.810 46.046 22.386 1.00 88.65 132 GLU A O 1
ATOM 806 N N . SER A 1 112 ? 25.993 43.964 22.260 1.00 88.36 133 SER A N 1
ATOM 807 C CA . SER A 1 112 ? 26.365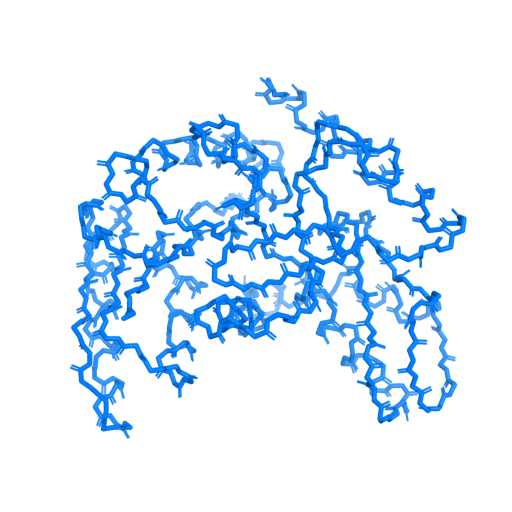 43.806 20.866 1.00 80.65 133 SER A CA 1
ATOM 808 C C . SER A 1 112 ? 25.350 44.456 19.936 1.00 73.84 133 SER A C 1
ATOM 809 O O . SER A 1 112 ? 24.174 44.525 20.259 1.00 74.09 133 SER A O 1
ATOM 812 N N . LYS A 1 113 ? 25.813 44.955 18.793 1.00 75.02 134 LYS A N 1
ATOM 813 C CA . LYS A 1 113 ? 24.914 45.426 17.742 1.00 67.48 134 LYS A CA 1
ATOM 814 C C . LYS A 1 113 ? 24.292 44.194 17.091 1.00 66.23 134 LYS A C 1
ATOM 815 O O . LYS A 1 113 ? 24.844 43.097 17.194 1.00 71.53 134 LYS A O 1
ATOM 821 N N . ILE A 1 114 ? 23.136 44.346 16.451 1.00 64.20 135 ILE A N 1
ATOM 822 C CA . ILE A 1 114 ? 22.481 43.194 15.830 1.00 58.06 135 ILE A CA 1
ATOM 823 C C . ILE A 1 114 ? 22.050 43.421 14.388 1.00 56.80 135 ILE A C 1
ATOM 824 O O . ILE A 1 114 ? 21.252 44.316 14.101 1.00 63.97 135 ILE A O 1
ATOM 829 N N . LEU A 1 115 ? 22.571 42.597 13.484 1.00 51.65 136 LEU A N 1
ATOM 830 C CA . LEU A 1 115 ? 22.174 42.667 12.088 1.00 43.66 136 LEU A CA 1
ATOM 831 C C . LEU A 1 115 ? 21.110 41.611 11.795 1.00 50.87 136 LEU A C 1
ATOM 832 O O . LEU A 1 115 ? 21.344 40.406 11.910 1.00 64.56 136 LEU A O 1
ATOM 837 N N . VAL A 1 116 ? 19.918 42.065 11.444 1.00 56.91 137 VAL A N 1
ATOM 838 C CA . VAL A 1 116 ? 18.832 41.138 11.189 1.00 56.88 137 VAL A CA 1
ATOM 839 C C . VAL A 1 116 ? 18.805 40.833 9.700 1.00 55.28 137 VAL A C 1
ATOM 840 O O . VAL A 1 116 ? 18.876 41.750 8.884 1.00 55.85 137 VAL A O 1
ATOM 844 N N . VAL A 1 117 ? 18.727 39.551 9.349 1.00 58.53 138 VAL A N 1
ATOM 845 C CA . VAL A 1 117 ? 18.704 39.143 7.944 1.00 48.97 138 VAL A CA 1
ATOM 846 C C . VAL A 1 117 ? 17.486 38.296 7.576 1.00 52.02 138 VAL A C 1
ATOM 847 O O . VAL A 1 117 ? 16.995 38.358 6.445 1.00 54.95 138 VAL A O 1
ATOM 851 N N . THR A 1 118 ? 17.022 37.501 8.539 1.00 49.00 139 THR A N 1
ATOM 852 C CA . THR A 1 118 ? 15.859 36.637 8.385 1.00 45.50 139 THR A CA 1
ATOM 853 C C . THR A 1 118 ? 14.676 37.337 7.731 1.00 53.40 13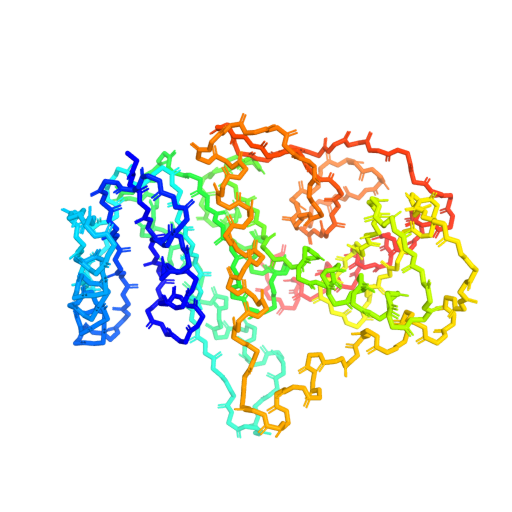9 THR A C 1
ATOM 854 O O . THR A 1 118 ? 14.282 38.431 8.150 1.00 60.63 139 THR A O 1
ATOM 858 N N . ASN A 1 119 ? 14.092 36.695 6.720 1.00 58.41 140 ASN A N 1
ATOM 859 C CA . ASN A 1 119 ? 12.938 37.267 6.022 1.00 63.22 140 ASN A CA 1
ATOM 860 C C . ASN A 1 119 ? 11.603 36.941 6.702 1.00 73.88 140 ASN A C 1
ATOM 861 O O . ASN A 1 119 ? 11.452 35.865 7.290 1.00 73.94 140 ASN A O 1
ATOM 866 N N . PRO A 1 120 ? 10.623 37.868 6.625 1.00 74.37 141 PRO A N 1
ATOM 867 C CA . PRO A 1 120 ? 10.636 39.179 5.952 1.00 65.31 141 PRO A CA 1
ATOM 868 C C . PRO A 1 120 ? 11.452 40.198 6.722 1.00 60.96 141 PRO A C 1
ATOM 869 O O . PRO A 1 120 ? 11.062 40.644 7.799 1.00 59.82 141 PRO A O 1
ATOM 873 N N . MET A 1 121 ? 12.583 40.574 6.153 1.00 57.61 142 MET A N 1
ATOM 874 C CA . MET A 1 121 ? 13.586 41.306 6.898 1.00 55.05 142 MET A CA 1
ATOM 875 C C . MET A 1 121 ? 13.066 42.565 7.635 1.00 59.46 142 MET A C 1
ATOM 876 O O . MET A 1 121 ? 13.313 42.738 8.829 1.00 62.55 142 MET A O 1
ATOM 881 N N . ASP A 1 122 ? 12.343 43.443 6.954 1.00 57.78 143 ASP A N 1
ATOM 882 C CA . ASP A 1 122 ? 11.961 44.692 7.606 1.00 57.62 143 ASP A CA 1
ATOM 883 C C . ASP A 1 122 ? 11.095 44.433 8.830 1.00 61.95 143 ASP A C 1
ATOM 884 O O . ASP A 1 122 ? 11.072 45.219 9.781 1.00 63.75 143 ASP A O 1
ATOM 889 N N . VAL A 1 123 ? 10.379 43.319 8.799 1.00 53.58 144 VAL A N 1
ATOM 890 C CA . VAL A 1 123 ? 9.416 43.025 9.841 1.00 48.79 144 VAL A CA 1
ATOM 891 C C . VAL A 1 123 ? 10.138 42.344 10.970 1.00 54.67 144 VAL A C 1
ATOM 892 O O . VAL A 1 123 ? 9.847 42.567 12.145 1.00 60.97 144 VAL A O 1
ATOM 896 N N . MET A 1 124 ? 11.102 41.516 10.604 1.00 52.42 145 MET A N 1
ATOM 897 C CA . MET A 1 124 ? 11.859 40.799 11.600 1.00 55.14 145 MET A CA 1
ATOM 898 C C . MET A 1 124 ? 12.788 41.766 12.349 1.00 59.64 145 MET A C 1
ATOM 899 O O . MET A 1 124 ? 12.922 41.681 13.575 1.00 52.41 145 MET A O 1
ATOM 904 N N . THR A 1 125 ? 13.415 42.697 11.634 1.00 56.99 146 THR A N 1
ATOM 905 C CA . THR A 1 125 ? 14.265 43.647 12.333 1.00 62.89 146 THR A CA 1
ATOM 906 C C . THR A 1 125 ? 13.426 44.443 13.347 1.00 66.13 146 THR A C 1
ATOM 907 O O . THR A 1 125 ? 13.888 44.711 14.451 1.00 62.62 146 THR A O 1
ATOM 911 N N . TYR A 1 126 ? 12.185 44.787 12.999 1.00 67.86 147 TYR A N 1
ATOM 912 C CA . TYR A 1 126 ? 11.347 45.539 13.937 1.00 67.28 147 TYR A CA 1
ATOM 913 C C . TYR A 1 126 ? 11.041 44.725 15.189 1.00 68.02 147 TYR A C 1
ATOM 914 O O . TYR A 1 126 ? 11.093 45.230 16.310 1.00 64.91 147 TYR A O 1
ATOM 923 N N . ILE A 1 127 ? 10.703 43.459 14.980 1.00 71.34 148 ILE A N 1
ATOM 924 C CA . ILE A 1 127 ? 10.364 42.552 16.067 1.00 64.55 148 ILE A CA 1
ATOM 925 C C . ILE A 1 127 ? 11.577 42.266 16.946 1.00 66.43 148 ILE A C 1
ATOM 926 O O . ILE A 1 127 ? 11.445 41.973 18.138 1.00 70.33 148 ILE A O 1
ATOM 931 N N . MET A 1 128 ? 12.758 42.353 16.350 1.00 59.92 149 MET A N 1
ATOM 932 C CA . MET A 1 128 ? 13.983 42.165 17.096 1.00 65.38 149 MET A CA 1
ATOM 933 C C . MET A 1 128 ? 14.212 43.372 18.012 1.00 68.53 149 MET A C 1
ATOM 934 O O . MET A 1 128 ? 14.527 43.217 19.195 1.00 68.08 149 MET A O 1
ATOM 939 N N . TRP A 1 129 ? 14.037 44.572 17.465 1.00 69.98 150 TRP A N 1
ATOM 940 C CA . TRP A 1 129 ? 14.267 45.796 18.228 1.00 74.06 150 TRP A CA 1
ATOM 941 C C . TRP A 1 129 ? 13.250 45.950 19.346 1.00 77.92 150 TRP A C 1
ATOM 942 O O . TRP A 1 129 ? 13.551 46.490 20.415 1.00 87.35 150 TRP A O 1
ATOM 953 N N . LYS A 1 130 ? 12.033 45.494 19.086 1.00 70.28 151 LYS A N 1
ATOM 954 C CA . LYS A 1 130 ? 10.991 45.577 20.084 1.00 64.88 151 LYS A CA 1
ATOM 955 C C . LYS A 1 130 ? 11.255 44.548 21.183 1.00 69.91 151 LYS A C 1
ATOM 956 O O . LYS A 1 130 ? 11.183 44.869 22.361 1.00 70.61 151 LYS A O 1
ATOM 962 N N . GLU A 1 131 ? 11.593 43.318 20.804 1.00 70.83 152 GLU A N 1
ATOM 963 C CA . GLU A 1 131 ? 11.689 42.233 21.783 1.00 66.35 152 GLU A CA 1
ATOM 964 C C . GLU A 1 131 ? 12.965 42.249 22.630 1.00 65.61 152 GLU A C 1
ATOM 965 O O . GLU A 1 131 ? 13.076 41.523 23.617 1.00 68.75 152 GLU A O 1
ATOM 971 N N . SER A 1 132 ? 13.919 43.083 22.244 1.00 63.21 153 SER A N 1
ATOM 972 C CA . SER A 1 132 ? 15.118 43.295 23.038 1.00 62.99 153 SER A CA 1
ATOM 973 C C . SER A 1 132 ? 15.103 44.725 23.548 1.00 75.89 153 SER A C 1
ATOM 974 O O . SER A 1 132 ? 14.657 45.643 22.855 1.00 87.29 153 SER A O 1
ATOM 977 N N . GLY A 1 133 ? 15.592 44.937 24.756 1.00 80.79 154 GLY A N 1
ATOM 978 C CA . GLY A 1 133 ? 15.512 46.266 25.326 1.00 86.69 154 GLY A CA 1
ATOM 979 C C . GLY A 1 133 ? 16.106 47.312 24.400 1.00 86.02 154 GLY A C 1
ATOM 980 O O . GLY A 1 133 ? 15.806 48.499 24.520 1.00 79.70 154 GLY A O 1
ATOM 981 N N . LYS A 1 134 ? 16.926 46.852 23.457 1.00 83.80 155 LYS A N 1
ATOM 982 C CA . LYS A 1 134 ? 17.866 47.695 22.706 1.00 75.55 155 LYS A CA 1
ATOM 983 C C . LYS A 1 134 ? 17.329 48.964 22.029 1.00 70.00 155 LYS A C 1
ATOM 984 O O . LYS A 1 134 ? 16.176 49.003 21.596 1.00 67.58 155 LYS A O 1
ATOM 990 N N . PRO A 1 135 ? 18.186 50.001 21.942 1.00 65.23 156 PRO A N 1
ATOM 991 C CA . PRO A 1 135 ? 17.972 51.276 21.246 1.00 67.98 156 PRO A CA 1
ATOM 992 C C . PRO A 1 135 ? 17.910 51.026 19.762 1.00 69.65 156 PRO A C 1
ATOM 993 O O . PRO A 1 135 ? 18.377 49.989 19.310 1.00 61.25 156 PRO A O 1
ATOM 997 N N . ARG A 1 136 ? 17.374 51.968 19.001 1.00 81.63 157 ARG A N 1
ATOM 998 C CA . ARG A 1 136 ? 17.216 51.731 17.575 1.00 78.87 157 ARG A CA 1
ATOM 999 C C . ARG A 1 136 ? 18.530 51.812 16.809 1.00 76.55 157 ARG A C 1
ATOM 1000 O O . ARG A 1 136 ? 18.548 51.596 15.598 1.00 75.62 157 ARG A O 1
ATOM 1008 N N . ASN A 1 137 ? 19.623 52.109 17.513 1.00 77.39 158 ASN A N 1
ATOM 1009 C CA . ASN A 1 137 ? 20.948 52.170 16.884 1.00 76.74 158 ASN A CA 1
ATOM 1010 C C . ASN A 1 137 ? 21.696 50.840 16.925 1.00 78.29 158 ASN A C 1
ATOM 1011 O O . ASN A 1 137 ? 22.710 50.660 16.249 1.00 74.60 158 ASN A O 1
ATOM 1016 N N . GLU A 1 138 ? 21.195 49.907 17.721 1.00 76.83 159 GLU A N 1
ATOM 1017 C CA . GLU A 1 138 ? 21.888 48.647 17.898 1.00 75.24 159 GLU A CA 1
ATOM 1018 C C . GLU A 1 138 ? 21.175 47.505 17.168 1.00 76.20 159 GLU A C 1
ATOM 1019 O O . GLU A 1 138 ? 21.656 46.372 17.162 1.00 75.73 159 GLU A O 1
ATOM 1025 N N . VAL A 1 139 ? 20.043 47.816 16.534 1.00 68.17 160 VAL A N 1
ATOM 1026 C CA . VAL A 1 139 ? 19.268 46.826 15.783 1.00 54.63 160 VAL A CA 1
ATOM 1027 C C . VAL A 1 139 ? 18.838 47.366 14.427 1.00 58.21 160 VAL A C 1
ATOM 1028 O O . VAL A 1 139 ? 18.203 48.409 14.350 1.00 71.67 160 VAL A O 1
ATOM 1032 N N . PHE A 1 140 ? 19.190 46.657 13.362 1.00 54.46 161 PHE A N 1
ATOM 1033 C CA . PHE A 1 140 ? 18.897 47.102 12.002 1.00 53.40 161 PHE A CA 1
ATOM 1034 C C . PHE A 1 140 ? 18.988 45.917 11.045 1.00 55.93 161 PHE A C 1
ATOM 1035 O O . PHE A 1 140 ? 19.389 44.823 11.440 1.00 55.13 161 PHE A O 1
ATOM 1043 N N . GLY A 1 141 ? 18.593 46.112 9.794 1.00 54.03 162 GLY A N 1
ATOM 1044 C CA . GLY A 1 141 ? 18.486 44.980 8.902 1.00 47.85 162 GLY A CA 1
ATOM 1045 C C . GLY A 1 141 ? 19.260 45.094 7.614 1.00 54.44 162 GLY A C 1
ATOM 1046 O O . GLY A 1 141 ? 19.471 46.185 7.090 1.00 59.18 162 GLY A O 1
ATOM 1047 N N . MET A 1 142 ? 19.685 43.946 7.103 1.00 58.68 163 MET A N 1
ATOM 1048 C CA . MET A 1 142 ? 20.306 43.873 5.793 1.00 55.41 163 MET A CA 1
ATOM 1049 C C . MET A 1 142 ? 19.210 43.659 4.764 1.00 57.21 163 MET A C 1
ATOM 1050 O O . MET A 1 142 ? 18.390 42.752 4.906 1.00 54.11 163 MET A O 1
ATOM 1055 N N . GLY A 1 143 ? 19.180 44.494 3.734 1.00 58.67 164 GLY A N 1
ATOM 1056 C CA . GLY A 1 143 ? 18.218 44.320 2.668 1.00 46.00 164 GLY A CA 1
ATOM 1057 C C . GLY A 1 143 ? 18.544 45.165 1.459 1.00 55.28 164 GLY A C 1
ATOM 1058 O O . GLY A 1 143 ? 19.037 44.668 0.436 1.00 52.10 164 GLY A O 1
ATOM 1059 N N . ASN A 1 144 ? 18.269 46.456 1.579 1.00 54.60 165 ASN A N 1
ATOM 1060 C CA . ASN A 1 144 ? 18.411 47.365 0.456 1.00 55.15 165 ASN A CA 1
ATOM 1061 C C . ASN A 1 144 ? 19.796 47.349 -0.150 1.00 54.06 165 ASN A C 1
ATOM 1062 O O . ASN A 1 144 ? 19.930 47.445 -1.372 1.00 54.22 165 ASN A O 1
ATOM 1067 N N . GLN A 1 145 ? 20.820 47.244 0.699 1.00 48.37 166 GLN A N 1
ATOM 1068 C CA . GLN A 1 145 ? 22.184 47.005 0.228 1.00 44.84 166 GLN A CA 1
ATOM 1069 C C . GLN A 1 145 ? 22.179 45.910 -0.850 1.00 53.64 166 GLN A C 1
ATOM 1070 O O . GLN A 1 145 ? 22.635 46.160 -1.974 1.00 55.17 166 GLN A O 1
ATOM 1076 N N . LEU A 1 146 ? 21.636 44.724 -0.530 1.00 43.26 167 LEU A N 1
ATOM 1077 C CA . LEU A 1 146 ? 21.539 43.644 -1.516 1.00 40.82 167 LEU A CA 1
ATOM 1078 C C . LEU A 1 146 ? 20.758 44.085 -2.738 1.00 45.41 167 LEU A C 1
ATOM 1079 O O . LEU A 1 146 ? 21.195 43.863 -3.864 1.00 54.84 167 LEU A O 1
ATOM 1084 N N . ASP A 1 147 ? 19.615 44.730 -2.524 1.00 46.79 168 ASP A N 1
ATOM 1085 C CA . ASP A 1 147 ? 18.803 45.203 -3.651 1.00 55.81 168 ASP A CA 1
ATOM 1086 C C . ASP A 1 147 ? 19.608 46.164 -4.498 1.00 54.24 168 ASP A C 1
ATOM 1087 O O . ASP A 1 147 ? 19.489 46.186 -5.716 1.00 53.61 168 ASP A O 1
ATOM 1092 N N . SER A 1 148 ? 20.436 46.956 -3.831 1.00 53.37 169 SER A N 1
ATOM 1093 C CA . SER A 1 148 ? 21.222 47.985 -4.493 1.00 54.24 169 SER A CA 1
ATOM 1094 C C . SER A 1 148 ? 22.286 47.366 -5.387 1.00 63.45 169 SER A C 1
ATOM 1095 O O . SER A 1 148 ? 22.464 47.781 -6.536 1.00 63.42 169 SER A O 1
ATOM 1098 N N . GLN A 1 149 ? 22.994 46.378 -4.843 1.00 60.57 170 GLN A N 1
ATOM 1099 C CA . GLN A 1 149 ? 24.000 45.644 -5.592 1.00 53.27 170 GLN A CA 1
ATOM 1100 C C . GLN A 1 149 ? 23.398 45.152 -6.892 1.00 54.31 170 GLN A C 1
ATOM 1101 O O . GLN A 1 149 ? 23.935 45.391 -7.976 1.00 53.73 170 GLN A O 1
ATOM 1107 N N . ARG A 1 150 ? 22.263 44.480 -6.773 1.00 47.61 171 ARG A N 1
ATOM 1108 C CA . ARG A 1 150 ? 21.536 44.011 -7.930 1.00 56.80 171 ARG A CA 1
ATOM 1109 C C . ARG A 1 150 ? 21.264 45.183 -8.878 1.00 64.97 171 ARG A C 1
ATOM 1110 O O . ARG A 1 150 ? 21.390 45.069 -10.099 1.00 69.08 171 ARG A O 1
ATOM 1118 N N . LEU A 1 151 ? 20.894 46.317 -8.304 1.00 66.56 172 LEU A N 1
ATOM 1119 C CA . LEU A 1 151 ? 20.629 47.508 -9.090 1.00 66.30 172 LEU A CA 1
ATOM 1120 C C . LEU A 1 151 ? 21.851 47.913 -9.889 1.00 62.78 172 LEU A C 1
ATOM 1121 O O . LEU A 1 151 ? 21.777 48.118 -11.100 1.00 64.59 172 LEU A O 1
ATOM 1126 N N . LYS A 1 152 ? 22.978 48.035 -9.200 1.00 60.88 173 LYS A N 1
ATOM 1127 C CA . LYS A 1 152 ? 24.200 48.472 -9.849 1.00 62.74 173 LYS A CA 1
ATOM 1128 C C . LYS A 1 152 ? 24.558 47.520 -10.970 1.00 72.30 173 LYS A C 1
ATOM 1129 O O . LYS A 1 152 ? 25.086 47.931 -11.995 1.00 80.97 173 LYS A O 1
ATOM 1135 N N . GLU A 1 153 ? 24.261 46.241 -10.780 1.00 72.81 174 GLU A N 1
ATOM 1136 C CA . GLU A 1 153 ? 24.585 45.239 -11.788 1.00 71.77 174 GLU A CA 1
ATOM 1137 C C . GLU A 1 153 ? 23.772 45.447 -13.055 1.00 77.14 174 GLU A C 1
ATOM 1138 O O . GLU A 1 153 ? 24.290 45.298 -14.158 1.00 87.81 174 GLU A O 1
ATOM 1144 N N . ARG A 1 154 ? 22.493 45.776 -12.907 1.00 69.07 175 ARG A N 1
ATOM 1145 C CA . ARG A 1 154 ? 21.661 46.006 -14.087 1.00 70.05 175 ARG A CA 1
ATOM 1146 C C . ARG A 1 154 ? 22.013 47.340 -14.740 1.00 73.67 175 ARG A C 1
ATOM 1147 O O . ARG A 1 154 ? 21.909 47.504 -15.953 1.00 74.09 175 ARG A O 1
ATOM 1155 N N . LEU A 1 155 ? 22.475 48.278 -13.930 1.00 71.71 176 LEU A N 1
ATOM 1156 C CA . LEU A 1 155 ? 22.937 49.542 -14.466 1.00 83.13 176 LEU A CA 1
ATOM 1157 C C . LEU A 1 155 ? 24.195 49.386 -15.326 1.00 91.06 176 LEU A C 1
ATOM 1158 O O . LEU A 1 155 ? 24.255 49.917 -16.436 1.00 99.99 176 LEU A O 1
ATOM 1163 N N . TYR A 1 156 ? 25.201 48.671 -14.826 1.00 80.38 177 TYR A N 1
ATOM 1164 C CA . TYR A 1 156 ? 26.425 48.481 -15.602 1.00 78.29 177 TYR A CA 1
ATOM 1165 C C . TYR A 1 156 ? 26.085 47.702 -16.857 1.00 83.97 177 TYR A C 1
ATOM 1166 O O . TYR A 1 156 ? 26.662 47.918 -17.919 1.00 89.32 177 TYR A O 1
ATOM 1175 N N . ASN A 1 157 ? 25.127 46.798 -16.732 1.00 85.54 178 ASN A N 1
ATOM 1176 C CA . ASN A 1 157 ? 24.672 46.037 -17.877 1.00 92.19 178 ASN A CA 1
ATOM 1177 C C . ASN A 1 157 ? 24.036 46.958 -18.908 1.00 93.15 178 ASN A C 1
ATOM 1178 O O . ASN A 1 157 ? 24.053 46.676 -20.105 1.00 93.08 178 ASN A O 1
ATOM 1183 N N . ALA A 1 158 ? 23.483 48.071 -18.435 1.00 96.38 179 ALA A N 1
ATOM 1184 C CA . ALA A 1 158 ? 22.813 49.033 -19.314 1.00 93.02 179 ALA A CA 1
ATOM 1185 C C . ALA A 1 158 ? 23.736 50.165 -19.759 1.00 100.82 179 ALA A C 1
ATOM 1186 O O . ALA A 1 158 ? 23.275 51.226 -20.168 1.00 108.41 179 ALA A O 1
ATOM 1188 N N . GLY A 1 159 ? 25.041 49.939 -19.661 1.00 99.67 180 GLY A N 1
ATOM 1189 C CA . GLY A 1 159 ? 26.016 50.854 -20.225 1.00 98.58 180 GLY A CA 1
ATOM 1190 C C . GLY A 1 159 ? 26.634 51.827 -19.244 1.00 96.31 180 GLY A C 1
ATOM 1191 O O . GLY A 1 159 ? 27.681 52.415 -19.521 1.00 95.96 180 GLY A O 1
ATOM 1192 N N . ALA A 1 160 ? 25.992 51.996 -18.094 1.00 91.05 182 ALA A N 1
ATOM 1193 C CA . ALA A 1 160 ? 26.443 52.969 -17.103 1.00 90.85 182 ALA A CA 1
ATOM 1194 C C . ALA A 1 160 ? 27.827 52.645 -16.551 1.00 89.89 182 ALA A C 1
ATOM 1195 O O . ALA A 1 160 ? 28.133 51.489 -16.258 1.00 96.41 182 ALA A O 1
ATOM 1197 N N . ARG A 1 161 ? 28.667 53.661 -16.404 1.00 86.46 183 ARG A N 1
ATOM 1198 C CA . ARG A 1 161 ? 29.966 53.448 -15.784 1.00 95.56 183 ARG A CA 1
ATOM 1199 C C . ARG A 1 161 ? 30.174 54.425 -14.650 1.00 97.21 183 ARG A C 1
ATOM 1200 O O . ARG A 1 161 ? 29.346 55.312 -14.431 1.00 85.33 183 ARG A O 1
ATOM 1208 N N . ASN A 1 162 ? 31.278 54.256 -13.926 1.00 105.90 186 ASN A N 1
ATOM 1209 C CA . ASN A 1 162 ? 31.585 55.140 -12.810 1.00 105.15 186 ASN A CA 1
ATOM 1210 C C . ASN A 1 162 ? 30.326 55.355 -12.003 1.00 103.05 186 ASN A C 1
ATOM 1211 O O . ASN A 1 162 ? 29.776 56.453 -11.932 1.00 100.73 186 ASN A O 1
ATOM 1216 N N . ILE A 1 163 A 29.852 54.267 -11.424 1.00 101.60 187 ILE A N 1
ATOM 1217 C CA . ILE A 1 163 A 28.616 54.284 -10.682 1.00 93.29 187 ILE A CA 1
ATOM 1218 C C . ILE A 1 163 A 28.934 54.445 -9.218 1.00 94.23 187 ILE A C 1
ATOM 1219 O O . ILE A 1 163 A 29.070 53.452 -8.498 1.00 95.61 187 ILE A O 1
ATOM 1224 N N . ARG A 1 164 B 29.095 55.684 -8.772 1.00 91.08 187 ARG A N 1
ATOM 1225 C CA . ARG A 1 164 B 29.077 55.916 -7.341 1.00 95.68 187 ARG A CA 1
ATOM 1226 C C . ARG A 1 164 B 27.647 56.272 -7.024 1.00 91.77 187 ARG A C 1
ATOM 1227 O O . ARG A 1 164 B 27.022 57.082 -7.705 1.00 91.18 187 ARG A O 1
ATOM 1235 N N . ARG A 1 165 ? 27.130 55.604 -6.007 1.00 89.15 188 ARG A N 1
ATOM 1236 C CA . ARG A 1 165 ? 25.749 55.733 -5.588 1.00 87.08 188 ARG A CA 1
ATOM 1237 C C . ARG A 1 165 ? 24.710 55.387 -6.635 1.00 81.96 188 ARG A C 1
ATOM 1238 O O . ARG A 1 165 ? 24.498 56.114 -7.605 1.00 83.42 188 ARG A O 1
ATOM 1246 N N . ALA A 1 166 ? 24.085 54.240 -6.403 1.00 71.27 189 ALA A N 1
ATOM 1247 C CA . ALA A 1 166 ? 22.794 53.897 -6.966 1.00 68.40 189 ALA A CA 1
ATOM 1248 C C . ALA A 1 166 ? 22.119 53.106 -5.859 1.00 70.04 189 ALA A C 1
ATOM 1249 O O . ALA A 1 166 ? 22.652 52.093 -5.408 1.00 72.23 189 ALA A O 1
ATOM 1251 N N . TRP A 1 167 ? 20.976 53.580 -5.383 1.00 65.43 190 TRP A N 1
ATOM 1252 C CA . TRP A 1 167 ? 20.387 52.969 -4.211 1.00 66.45 190 TRP A CA 1
ATOM 1253 C C . TRP A 1 167 ? 18.962 52.564 -4.409 1.00 74.18 190 TRP A C 1
ATOM 1254 O O . TRP A 1 167 ? 18.195 53.213 -5.124 1.00 76.02 190 TRP A O 1
ATOM 1265 N N . ILE A 1 168 ? 18.608 51.494 -3.721 1.00 70.43 191 ILE A N 1
ATOM 1266 C CA . ILE A 1 168 ? 17.230 51.117 -3.585 1.00 72.66 191 ILE A CA 1
ATOM 1267 C C . ILE A 1 168 ? 16.876 51.236 -2.113 1.00 66.26 191 ILE A C 1
ATOM 1268 O O . ILE A 1 168 ? 17.678 50.888 -1.244 1.00 61.47 191 ILE A O 1
ATOM 1273 N N . ILE A 1 169 ? 15.690 51.765 -1.836 1.00 54.91 192 ILE A N 1
ATOM 1274 C CA . ILE A 1 169 ? 15.247 51.914 -0.461 1.00 57.88 192 ILE A CA 1
ATOM 1275 C C . ILE A 1 169 ? 13.822 51.436 -0.344 1.00 54.35 192 ILE A C 1
ATOM 1276 O O . ILE A 1 169 ? 13.268 50.933 -1.320 1.00 50.81 192 ILE A O 1
ATOM 1281 N N . GLY A 1 170 ? 13.242 51.592 0.847 1.00 58.44 193 GLY A N 1
ATOM 1282 C CA . GLY A 1 170 ? 11.895 51.112 1.122 1.00 61.31 193 GLY A CA 1
ATOM 1283 C C . GLY A 1 170 ? 11.865 49.663 1.581 1.00 60.84 193 GLY A C 1
ATOM 1284 O O . GLY A 1 170 ? 12.886 49.115 2.010 1.00 60.21 193 GLY A O 1
ATOM 1285 N N . GLU A 1 171 ? 10.695 49.038 1.502 1.00 60.90 194 GLU A N 1
ATOM 1286 C CA . GLU A 1 171 ? 10.564 47.630 1.830 1.00 50.52 194 GLU A CA 1
ATOM 1287 C C . GLU A 1 171 ? 11.537 46.841 0.977 1.00 57.80 194 GLU A C 1
ATOM 1288 O O . GLU A 1 171 ? 11.597 47.038 -0.236 1.00 55.40 194 GLU A O 1
ATOM 1294 N N . HIS A 1 172 ? 12.323 45.981 1.630 1.00 66.20 195 HIS A N 1
ATOM 1295 C CA . HIS A 1 172 ? 13.037 44.891 0.962 1.00 54.34 195 HIS A CA 1
ATOM 1296 C C . HIS A 1 172 ? 11.985 43.890 0.495 1.00 56.17 195 HIS A C 1
ATOM 1297 O O . HIS A 1 172 ? 11.750 42.884 1.155 1.00 52.58 195 HIS A O 1
ATOM 1304 N N . GLY A 1 173 ? 11.332 44.187 -0.625 1.00 56.46 196 GLY A N 1
ATOM 1305 C CA . GLY A 1 173 ? 10.179 43.423 -1.067 1.00 59.88 196 GLY A CA 1
ATOM 1306 C C . GLY A 1 173 ? 9.468 44.099 -2.223 1.00 67.21 196 GLY A C 1
ATOM 1307 O O . GLY A 1 173 ? 10.005 45.056 -2.803 1.00 68.62 196 GLY A O 1
ATOM 1308 N N . ASP A 1 174 ? 8.270 43.617 -2.561 1.00 64.39 197 ASP A N 1
ATOM 1309 C CA . ASP A 1 174 ? 7.575 44.100 -3.753 1.00 72.80 197 ASP A CA 1
ATOM 1310 C C . ASP A 1 174 ? 7.539 45.621 -3.771 1.00 70.46 197 ASP A C 1
ATOM 1311 O O . ASP A 1 174 ? 7.674 46.256 -4.819 1.00 78.03 197 ASP A O 1
ATOM 1316 N N . SER A 1 175 ? 7.377 46.187 -2.581 1.00 62.43 198 SER A N 1
ATOM 1317 C CA . SER A 1 175 ? 7.127 47.611 -2.382 1.00 59.81 198 SER A CA 1
ATOM 1318 C C . SER A 1 175 ? 8.367 48.492 -2.478 1.00 62.07 198 SER A C 1
ATOM 1319 O O . SER A 1 175 ? 8.332 49.664 -2.103 1.00 62.25 198 SER A O 1
ATOM 1322 N N . MET A 1 176 ? 9.468 47.938 -2.969 1.00 69.30 199 MET A N 1
ATOM 1323 C CA . MET A 1 176 ? 10.725 48.676 -3.007 1.00 66.45 199 MET A CA 1
ATOM 1324 C C . MET A 1 176 ? 10.747 49.650 -4.172 1.00 69.97 199 MET A C 1
ATOM 1325 O O . MET A 1 176 ? 9.968 49.525 -5.119 1.00 72.94 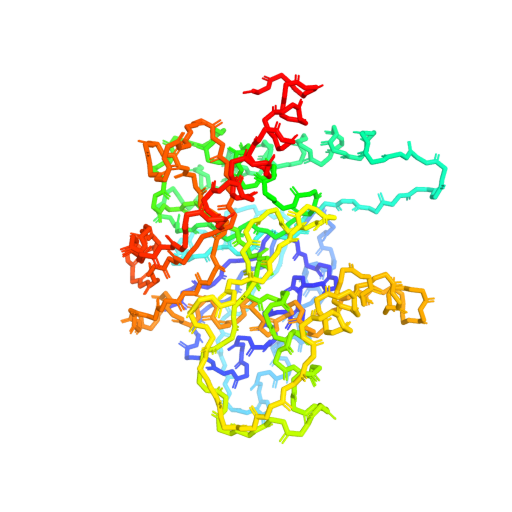199 MET A O 1
ATOM 1330 N N . PHE A 1 177 ? 11.663 50.611 -4.105 1.00 72.50 200 PHE A N 1
ATOM 1331 C CA . PHE A 1 177 ? 11.808 51.606 -5.164 1.00 66.42 200 PHE A CA 1
ATOM 1332 C C . PHE A 1 177 ? 13.211 52.154 -5.232 1.00 60.25 200 PHE A C 1
ATOM 1333 O O . PHE A 1 177 ? 13.940 52.143 -4.241 1.00 64.27 200 PHE A O 1
ATOM 1341 N N . VAL A 1 178 ? 13.590 52.609 -6.421 1.00 60.40 201 VAL A N 1
ATOM 1342 C CA . VAL A 1 178 ? 14.888 53.246 -6.623 1.00 62.91 201 VAL A CA 1
ATOM 1343 C C . VAL A 1 178 ? 14.806 54.677 -6.155 1.00 69.74 201 VAL A C 1
ATOM 1344 O O . VAL A 1 178 ? 13.784 55.338 -6.353 1.00 77.26 201 VAL A O 1
ATOM 1348 N N . ALA A 1 179 ? 15.881 55.168 -5.553 1.00 70.65 202 ALA A N 1
ATOM 1349 C CA . ALA A 1 179 ? 15.957 56.574 -5.190 1.00 73.04 202 ALA A CA 1
ATOM 1350 C C . ALA A 1 179 ? 16.550 57.389 -6.346 1.00 83.65 202 ALA A C 1
ATOM 1351 O O . ALA A 1 179 ? 17.645 57.939 -6.228 1.00 82.23 202 ALA A O 1
ATOM 1353 N N . LYS A 1 180 ? 15.818 57.459 -7.460 1.00 91.24 203 LYS A N 1
ATOM 1354 C CA . LYS A 1 180 ? 16.284 58.136 -8.672 1.00 84.06 203 LYS A CA 1
ATOM 1355 C C . LYS A 1 180 ? 17.041 59.419 -8.360 1.00 81.10 203 LYS A C 1
ATOM 1356 O O . LYS A 1 180 ? 18.074 59.709 -8.970 1.00 80.65 203 LYS A O 1
ATOM 1362 N N . SER A 1 181 ? 16.535 60.188 -7.404 1.00 81.33 204 SER A N 1
ATOM 1363 C CA . SER A 1 181 ? 17.130 61.490 -7.134 1.00 81.64 204 SER A CA 1
ATOM 1364 C C . SER A 1 181 ? 18.610 61.391 -6.751 1.00 84.98 204 SER A C 1
ATOM 1365 O O . SER A 1 181 ? 19.429 62.193 -7.201 1.00 93.38 204 SER A O 1
ATOM 1368 N N . LEU A 1 182 ? 18.960 60.389 -5.954 1.00 71.91 205 LEU A N 1
ATOM 1369 C CA . LEU A 1 182 ? 20.313 60.298 -5.425 1.00 71.16 205 LEU A CA 1
ATOM 1370 C C . LEU A 1 182 ? 21.272 59.598 -6.382 1.00 78.55 205 LEU A C 1
ATOM 1371 O O . LEU A 1 182 ? 22.480 59.588 -6.165 1.00 85.03 205 LEU A O 1
ATOM 1376 N N . ALA A 1 183 ? 20.728 59.022 -7.448 1.00 85.57 206 ALA A N 1
ATOM 1377 C CA . ALA A 1 183 ? 21.532 58.286 -8.417 1.00 79.03 206 ALA A CA 1
ATOM 1378 C C . ALA A 1 183 ? 22.556 59.169 -9.126 1.00 87.83 206 ALA A C 1
ATOM 1379 O O . ALA A 1 183 ? 22.241 60.248 -9.645 1.00 86.92 206 ALA A O 1
ATOM 1381 N N . ASP A 1 184 ? 23.788 58.691 -9.158 1.00 85.38 207 ASP A N 1
ATOM 1382 C CA . ASP A 1 184 ? 24.849 59.424 -9.803 1.00 89.74 207 ASP A CA 1
ATOM 1383 C C . ASP A 1 184 ? 25.724 58.482 -10.609 1.00 86.61 207 ASP A C 1
ATOM 1384 O O . ASP A 1 184 ? 26.312 57.550 -10.063 1.00 87.57 207 ASP A O 1
ATOM 1389 N N . PHE A 1 185 ? 25.811 58.730 -11.910 1.00 84.85 208 PHE A N 1
ATOM 1390 C CA . PHE A 1 185 ? 26.688 57.948 -12.771 1.00 92.91 208 PHE A CA 1
ATOM 1391 C C . PHE A 1 185 ? 26.683 58.431 -14.218 1.00 101.11 208 PHE A C 1
ATOM 1392 O O . PHE A 1 185 ? 25.715 59.032 -14.685 1.00 103.83 208 PHE A O 1
ATOM 1400 N N . ASP A 1 186 ? 27.769 58.135 -14.927 1.00 105.85 209 ASP A N 1
ATOM 1401 C CA . ASP A 1 186 ? 27.920 58.504 -16.331 1.00 104.16 209 ASP A CA 1
ATOM 1402 C C . ASP A 1 186 ? 27.168 57.515 -17.220 1.00 100.28 209 ASP A C 1
ATOM 1403 O O . ASP A 1 186 ? 27.226 56.305 -16.999 1.00 105.20 209 ASP A O 1
ATOM 1408 N N . GLY A 1 187 ? 26.457 58.036 -18.216 1.00 95.00 212 GLY A N 1
ATOM 1409 C CA . GLY A 1 187 ? 25.660 57.210 -19.107 1.00 89.33 212 GLY A CA 1
ATOM 1410 C C . GLY A 1 187 ? 24.174 57.368 -18.849 1.00 92.61 212 GLY A C 1
ATOM 1411 O O . GLY A 1 187 ? 23.761 57.694 -17.733 1.00 92.42 212 GLY A O 1
ATOM 1412 N N . GLU A 1 188 ? 23.367 57.140 -19.883 1.00 103.01 219 GLU A N 1
ATOM 1413 C CA . GLU A 1 188 ? 21.914 57.263 -19.775 1.00 115.14 219 GLU A CA 1
ATOM 1414 C C . GLU A 1 188 ? 21.293 55.883 -19.797 1.00 115.46 219 GLU A C 1
ATOM 1415 O O . GLU A 1 188 ? 21.719 55.027 -20.571 1.00 108.24 219 GLU A O 1
ATOM 1421 N N . VAL A 1 189 ? 20.283 55.672 -18.955 1.00 109.62 220 VAL A N 1
ATOM 1422 C CA . VAL A 1 189 ? 19.669 54.352 -18.806 1.00 114.97 220 VAL A CA 1
ATOM 1423 C C . VAL A 1 189 ? 18.183 54.303 -19.202 1.00 117.18 220 VAL A C 1
ATOM 1424 O O . VAL A 1 189 ? 17.789 54.800 -20.258 1.00 122.04 220 VAL A O 1
ATOM 1428 N N . ASP A 1 190 ? 17.376 53.694 -18.338 1.00 107.05 224 ASP A N 1
ATOM 1429 C CA . ASP A 1 190 ? 15.965 53.453 -18.596 1.00 103.25 224 ASP A CA 1
ATOM 1430 C C . ASP A 1 190 ? 15.346 52.893 -17.323 1.00 112.04 224 ASP A C 1
ATOM 1431 O O . ASP A 1 190 ? 15.040 51.702 -17.241 1.00 118.77 224 ASP A O 1
ATOM 1436 N N . TRP A 1 191 ? 15.180 53.761 -16.328 1.00 109.29 225 TRP A N 1
ATOM 1437 C CA . TRP A 1 191 ? 14.654 53.379 -15.016 1.00 108.76 225 TRP A CA 1
ATOM 1438 C C . TRP A 1 191 ? 13.437 52.463 -15.070 1.00 113.10 225 TRP A C 1
ATOM 1439 O O . TRP A 1 191 ? 13.167 51.719 -14.127 1.00 111.17 225 TRP A O 1
ATOM 1450 N N . GLU A 1 192 ? 12.701 52.526 -16.173 1.00 113.40 226 GLU A N 1
ATOM 1451 C CA . GLU A 1 192 ? 11.617 51.597 -16.388 1.00 117.95 226 GLU A CA 1
ATOM 1452 C C . GLU A 1 192 ? 12.175 50.201 -16.271 1.00 117.51 226 GLU A C 1
ATOM 1453 O O . GLU A 1 192 ? 11.987 49.522 -15.268 1.00 121.80 226 GLU A O 1
ATOM 1459 N N . ALA A 1 193 ? 12.878 49.793 -17.317 1.00 112.34 227 ALA A N 1
ATOM 1460 C CA . ALA A 1 193 ? 13.452 48.465 -17.398 1.00 105.92 227 ALA A CA 1
ATOM 1461 C C . ALA A 1 193 ? 14.149 48.077 -16.104 1.00 104.06 227 ALA A C 1
ATOM 1462 O O . ALA A 1 193 ? 13.819 47.054 -15.498 1.00 111.36 227 ALA A O 1
ATOM 1464 N N . VAL A 1 194 ? 15.116 48.891 -15.688 1.00 86.82 228 VAL A N 1
ATOM 1465 C CA . VAL A 1 194 ? 15.956 48.539 -14.555 1.00 73.64 228 VAL A CA 1
ATOM 1466 C C . VAL A 1 194 ? 15.134 48.254 -13.299 1.00 82.43 228 VAL A C 1
ATOM 1467 O O . VAL A 1 194 ? 15.133 47.127 -12.807 1.00 92.78 228 VAL A O 1
ATOM 1471 N N . GLU A 1 195 ? 14.414 49.255 -12.795 1.00 85.95 229 GLU A N 1
ATOM 1472 C CA . GLU A 1 195 ? 13.683 49.104 -11.529 1.00 88.16 229 GLU A CA 1
ATOM 1473 C C . GLU A 1 195 ? 12.842 47.843 -11.502 1.00 86.27 229 GLU A C 1
ATOM 1474 O O . GLU A 1 195 ? 12.604 47.257 -10.447 1.00 85.96 229 GLU A O 1
ATOM 1480 N N . ASN A 1 196 ? 12.400 47.424 -12.677 1.00 85.39 230 ASN A N 1
ATOM 1481 C CA . ASN A 1 196 ? 11.531 46.274 -12.776 1.00 89.59 230 ASN A CA 1
ATOM 1482 C C . ASN A 1 196 ? 12.310 44.964 -12.768 1.00 91.91 230 ASN A C 1
ATOM 1483 O O . ASN A 1 196 ? 11.966 44.039 -12.020 1.00 86.31 230 ASN A O 1
ATOM 1488 N N . ASP A 1 197 ? 13.378 44.900 -13.563 1.00 91.83 231 ASP A N 1
ATOM 1489 C CA . ASP A 1 197 ? 14.302 43.768 -13.500 1.00 91.07 231 ASP A CA 1
ATOM 1490 C C . ASP A 1 197 ? 14.620 43.446 -12.050 1.00 87.72 231 ASP A C 1
ATOM 1491 O O . ASP A 1 197 ? 14.718 42.287 -11.658 1.00 90.77 231 ASP A O 1
ATOM 1496 N N . VAL A 1 198 ? 14.767 44.485 -11.247 1.00 75.07 232 VAL A N 1
ATOM 1497 C CA . VAL A 1 198 ? 15.206 44.275 -9.891 1.00 62.06 232 VAL A CA 1
ATOM 1498 C C . VAL A 1 198 ? 14.166 43.630 -8.973 1.00 73.84 232 VAL A C 1
ATOM 1499 O O . VAL A 1 198 ? 14.545 42.783 -8.159 1.00 79.12 232 VAL A O 1
ATOM 1503 N N . ARG A 1 199 ? 12.876 43.976 -9.080 1.00 85.73 233 ARG A N 1
ATOM 1504 C CA . ARG A 1 199 ? 11.947 43.428 -8.077 1.00 95.78 233 ARG A CA 1
ATOM 1505 C C . ARG A 1 199 ? 11.930 41.901 -8.050 1.00 100.05 233 ARG A C 1
ATOM 1506 O O . ARG A 1 199 ? 11.878 41.296 -6.979 1.00 113.37 233 ARG A O 1
ATOM 1514 N N . PHE A 1 200 ? 11.999 41.244 -9.194 1.00 89.70 234 PHE A N 1
ATOM 1515 C CA . PHE A 1 200 ? 12.148 39.806 -9.060 1.00 95.80 234 PHE A CA 1
ATOM 1516 C C . PHE A 1 200 ? 13.372 39.215 -9.729 1.00 87.99 234 PHE A C 1
ATOM 1517 O O . PHE A 1 200 ? 13.244 38.341 -10.571 1.00 96.83 234 PHE A O 1
ATOM 1525 N N . VAL A 1 201 ? 14.559 39.678 -9.342 1.00 78.36 235 VAL A N 1
ATOM 1526 C CA . VAL A 1 201 ? 15.762 38.906 -9.638 1.00 73.31 235 VAL A CA 1
ATOM 1527 C C . VAL A 1 201 ? 15.869 37.864 -8.561 1.00 74.21 235 VAL A C 1
ATOM 1528 O O . VAL A 1 201 ? 16.088 36.688 -8.832 1.00 82.59 235 VAL A O 1
ATOM 1532 N N . ALA A 1 202 ? 15.720 38.314 -7.324 1.00 66.58 236 ALA A N 1
ATOM 1533 C CA . ALA A 1 202 ? 15.715 37.407 -6.196 1.00 61.51 236 ALA A CA 1
ATOM 1534 C C . ALA A 1 202 ? 15.012 36.121 -6.611 1.00 62.37 236 ALA A C 1
ATOM 1535 O O . ALA A 1 202 ? 15.577 35.024 -6.533 1.00 67.47 236 ALA A O 1
ATOM 1537 N N . ALA A 1 203 ? 13.782 36.264 -7.085 1.00 61.02 237 ALA A N 1
ATOM 1538 C CA . ALA A 1 203 ? 12.965 35.100 -7.383 1.00 62.92 237 ALA A CA 1
ATOM 1539 C C . ALA A 1 203 ? 13.553 34.273 -8.519 1.00 63.06 237 ALA A C 1
ATOM 1540 O O . ALA A 1 203 ? 13.464 33.048 -8.513 1.00 58.07 237 ALA A O 1
ATOM 1542 N N . GLU A 1 204 ? 14.145 34.951 -9.496 1.00 62.29 238 GLU A N 1
ATOM 1543 C CA . GLU A 1 204 ? 14.728 34.259 -10.634 1.00 69.78 238 GLU A CA 1
ATOM 1544 C C . GLU A 1 204 ? 15.919 33.444 -10.204 1.00 70.92 238 GLU A C 1
ATOM 1545 O O . GLU A 1 204 ? 16.192 32.381 -10.771 1.00 70.54 238 GLU A O 1
ATOM 1551 N N . VAL A 1 205 ? 16.632 33.943 -9.198 1.00 64.93 239 VAL A N 1
ATOM 1552 C CA . VAL A 1 205 ? 17.806 33.245 -8.696 1.00 60.93 239 VAL A CA 1
ATOM 1553 C C . VAL A 1 205 ? 17.363 32.052 -7.876 1.00 70.40 239 VAL A C 1
ATOM 1554 O O . VAL A 1 205 ? 17.927 30.968 -7.979 1.00 85.09 239 VAL A O 1
ATOM 1558 N N . ILE A 1 206 ? 16.327 32.247 -7.076 1.00 60.50 240 ILE A N 1
ATOM 1559 C CA . ILE A 1 206 ? 15.807 31.168 -6.246 1.00 54.86 240 ILE A CA 1
ATOM 1560 C C . ILE A 1 206 ? 15.261 30.013 -7.081 1.00 58.35 240 ILE A C 1
ATOM 1561 O O . ILE A 1 206 ? 15.439 28.848 -6.744 1.00 60.73 240 ILE A O 1
ATOM 1566 N N . LYS A 1 207 ? 14.614 30.360 -8.186 1.00 64.36 241 LYS A N 1
ATOM 1567 C CA . LYS A 1 207 ? 14.088 29.392 -9.148 1.00 67.52 241 LYS A CA 1
ATOM 1568 C C . LYS A 1 207 ? 15.198 28.461 -9.653 1.00 70.42 241 LYS A C 1
ATOM 1569 O O . LYS A 1 207 ? 15.032 27.243 -9.701 1.00 74.85 241 LYS A O 1
ATOM 1575 N N . ARG A 1 208 ? 16.336 29.050 -10.005 1.00 65.40 242 ARG A N 1
ATOM 1576 C CA . ARG A 1 208 ? 17.396 28.333 -10.699 1.00 60.16 242 ARG A CA 1
ATOM 1577 C C . ARG A 1 208 ? 18.392 27.669 -9.747 1.00 60.24 242 ARG A C 1
ATOM 1578 O O . ARG A 1 208 ? 18.645 26.467 -9.822 1.00 68.80 242 ARG A O 1
ATOM 1586 N N . LYS A 1 209 ? 18.930 28.459 -8.832 1.00 54.40 243 LYS A N 1
ATOM 1587 C CA . LYS A 1 209 ? 20.018 28.023 -7.962 1.00 52.46 243 LYS A CA 1
ATOM 1588 C C . LYS A 1 209 ? 19.549 27.410 -6.636 1.00 56.44 243 LYS A C 1
ATOM 1589 O O . LYS A 1 209 ? 20.297 26.667 -6.003 1.00 60.00 243 LYS A O 1
ATOM 1595 N N . GLY A 1 210 ? 18.319 27.710 -6.218 1.00 56.37 244 GLY A N 1
ATOM 1596 C CA . GLY A 1 210 ? 17.801 27.205 -4.953 1.00 47.37 244 GLY A CA 1
ATOM 1597 C C . GLY A 1 210 ? 17.552 28.268 -3.895 1.00 55.45 244 GLY A C 1
ATOM 1598 O O . GLY A 1 210 ? 16.529 28.274 -3.212 1.00 49.01 244 GLY A O 1
ATOM 1599 N N . ALA A 1 211 ? 18.511 29.171 -3.753 1.00 44.66 245 ALA A N 1
ATOM 1600 C CA . ALA A 1 211 ? 18.439 30.232 -2.764 1.00 39.46 245 ALA A CA 1
ATOM 1601 C C . ALA A 1 211 ? 19.323 31.379 -3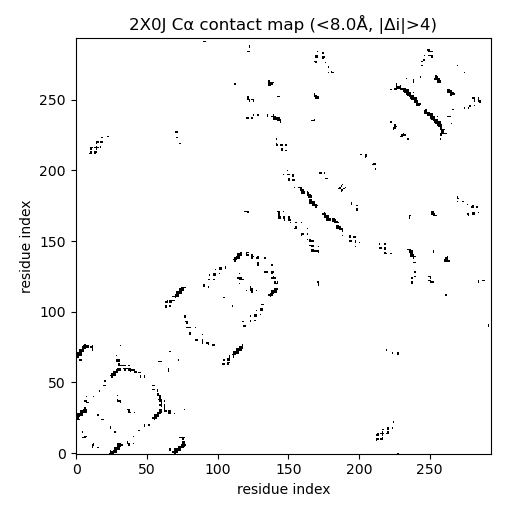.227 1.00 53.14 245 ALA A C 1
ATOM 1602 O O . ALA A 1 211 ? 20.144 31.208 -4.129 1.00 57.58 245 ALA A O 1
ATOM 1604 N N . THR A 1 212 ? 19.130 32.556 -2.640 1.00 56.77 246 THR A N 1
ATOM 1605 C CA . THR A 1 212 ? 20.063 33.655 -2.825 1.00 52.60 246 THR A CA 1
ATOM 1606 C C . THR A 1 212 ? 21.114 33.476 -1.743 1.00 53.70 246 THR A C 1
ATOM 1607 O O . THR A 1 212 ? 20.784 33.430 -0.555 1.00 47.25 246 THR A O 1
ATOM 1611 N N . ILE A 1 213 ? 22.374 33.336 -2.138 1.00 57.21 247 ILE A N 1
ATOM 1612 C CA . ILE A 1 213 ? 23.428 33.127 -1.142 1.00 57.08 247 ILE A CA 1
ATOM 1613 C C . ILE A 1 213 ? 24.571 34.150 -1.197 1.00 57.14 247 ILE A C 1
ATOM 1614 O O . ILE A 1 213 ? 24.773 34.906 -0.254 1.00 49.35 247 ILE A O 1
ATOM 1619 N N . PHE A 1 214 ? 25.308 34.182 -2.299 1.00 52.23 248 PHE A N 1
ATOM 1620 C CA . PHE A 1 214 ? 26.498 35.030 -2.388 1.00 41.19 248 PHE A CA 1
ATOM 1621 C C . PHE A 1 214 ? 26.205 36.526 -2.366 1.00 52.24 248 PHE A C 1
ATOM 1622 O O . PHE A 1 214 ? 26.881 37.285 -1.679 1.00 55.71 248 PHE A O 1
ATOM 1630 N N . GLY A 1 215 ? 25.205 36.952 -3.130 1.00 53.37 249 GLY A N 1
ATOM 1631 C CA . GLY A 1 215 ? 24.729 38.325 -3.055 1.00 59.66 249 GLY A CA 1
ATOM 1632 C C . GLY A 1 215 ? 24.520 38.772 -1.616 1.00 61.35 249 GLY A C 1
ATOM 1633 O O . GLY A 1 215 ? 25.183 39.685 -1.129 1.00 65.35 249 GLY A O 1
ATOM 1634 N N . PRO A 1 216 ? 23.598 38.120 -0.917 1.00 57.76 250 PRO A N 1
ATOM 1635 C CA . PRO A 1 216 ? 23.346 38.432 0.487 1.00 49.31 250 PRO A CA 1
ATOM 1636 C C . PRO A 1 216 ? 24.615 38.388 1.335 1.00 50.20 250 PRO A C 1
ATOM 1637 O O . PRO A 1 216 ? 24.759 39.188 2.257 1.00 54.96 250 PRO A O 1
ATOM 1641 N N . ALA A 1 217 ? 25.522 37.462 1.049 1.00 48.97 251 ALA A N 1
ATOM 1642 C CA . ALA A 1 217 ? 26.685 37.297 1.912 1.00 45.37 251 ALA A CA 1
ATOM 1643 C C . ALA A 1 217 ? 27.544 38.551 1.873 1.00 52.30 251 ALA A C 1
ATOM 1644 O O . ALA A 1 217 ? 27.911 39.098 2.912 1.00 56.45 251 ALA A O 1
ATOM 1646 N N . VAL A 1 218 ? 27.851 39.003 0.663 1.00 42.64 252 VAL A N 1
ATOM 1647 C CA . VAL A 1 218 ? 28.615 40.236 0.463 1.00 42.34 252 VAL A CA 1
ATOM 1648 C C . VAL A 1 218 ? 27.956 41.468 1.092 1.00 48.53 252 VAL A C 1
ATOM 1649 O O . VAL A 1 218 ? 28.627 42.284 1.728 1.00 42.18 252 VAL A O 1
ATOM 1653 N N . ALA A 1 219 ? 26.645 41.612 0.910 1.00 52.37 253 ALA A N 1
ATOM 1654 C CA . ALA A 1 219 ? 25.947 42.766 1.463 1.00 46.63 253 ALA A CA 1
ATOM 1655 C C . ALA A 1 219 ? 26.078 42.750 2.967 1.00 42.98 253 ALA A C 1
ATOM 1656 O O . ALA A 1 219 ? 26.378 43.772 3.565 1.00 52.87 253 ALA A O 1
ATOM 1658 N N . ILE A 1 220 ? 25.872 41.591 3.580 1.00 42.55 254 ILE A N 1
ATOM 1659 C CA . ILE A 1 220 ? 26.112 41.458 5.010 1.00 51.19 254 ILE A CA 1
ATOM 1660 C C . ILE A 1 220 ? 27.537 41.848 5.386 1.00 52.19 254 ILE A C 1
ATOM 1661 O O . ILE A 1 220 ? 27.767 42.478 6.420 1.00 45.95 254 ILE A O 1
ATOM 1666 N N . TYR A 1 221 ? 28.499 41.477 4.550 1.00 52.16 255 TYR A N 1
ATOM 1667 C CA . TYR A 1 221 ? 29.890 41.784 4.861 1.00 52.28 255 TYR A CA 1
ATOM 1668 C C . TYR A 1 221 ? 30.088 43.286 4.871 1.00 54.49 255 TYR A C 1
ATOM 1669 O O . TYR A 1 221 ? 30.613 43.825 5.843 1.00 56.07 255 TYR A O 1
ATOM 1678 N N . ARG A 1 222 ? 29.653 43.957 3.806 1.00 48.57 256 ARG A N 1
ATOM 1679 C CA . ARG A 1 222 ? 29.833 45.401 3.698 1.00 54.60 256 ARG A CA 1
ATOM 1680 C C . ARG A 1 222 ? 29.216 46.116 4.893 1.00 58.39 256 ARG A C 1
ATOM 1681 O O . ARG A 1 222 ? 29.733 47.129 5.355 1.00 64.27 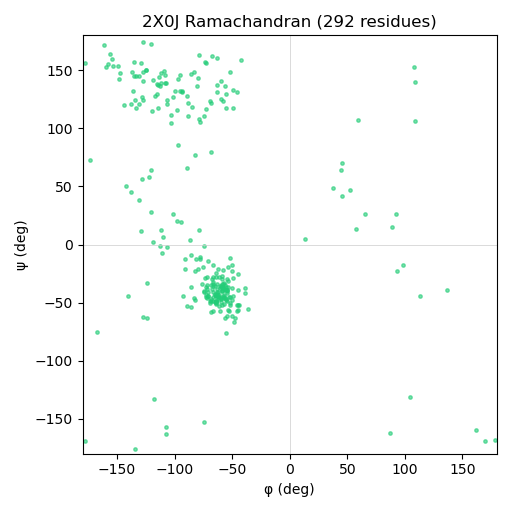256 ARG A O 1
ATOM 1689 N N . MET A 1 223 ? 28.113 45.592 5.407 1.00 51.84 257 MET A N 1
ATOM 1690 C CA . MET A 1 223 ? 27.509 46.215 6.581 1.00 54.86 257 MET A CA 1
ATOM 1691 C C . MET A 1 223 ? 28.338 45.956 7.841 1.00 56.77 257 MET A C 1
ATOM 1692 O O . MET A 1 223 ? 28.567 46.872 8.623 1.00 63.40 257 MET A O 1
ATOM 1697 N N . VAL A 1 224 ? 28.804 44.722 8.022 1.00 58.74 258 VAL A N 1
ATOM 1698 C CA . VAL A 1 224 ? 29.683 44.383 9.143 1.00 56.89 258 VAL A CA 1
ATOM 1699 C C . VAL A 1 224 ? 30.988 45.189 9.124 1.00 60.52 258 VAL A C 1
ATOM 1700 O O . VAL A 1 224 ? 31.414 45.725 10.143 1.00 55.46 258 VAL A O 1
ATOM 1704 N N . LYS A 1 225 ? 31.617 45.254 7.954 1.00 59.91 259 LYS A N 1
ATOM 1705 C CA . LYS A 1 225 ? 32.800 46.071 7.745 1.00 64.82 259 LYS A CA 1
ATOM 1706 C C . LYS A 1 225 ? 32.557 47.470 8.278 1.00 68.16 259 LYS A C 1
ATOM 1707 O O . LYS A 1 225 ? 33.181 47.907 9.245 1.00 65.74 259 LYS A O 1
ATOM 1713 N N . ALA A 1 226 ? 31.637 48.169 7.626 1.00 71.21 260 ALA A N 1
ATOM 1714 C CA . ALA A 1 226 ? 31.269 49.524 8.011 1.00 65.26 260 ALA A CA 1
ATOM 1715 C C . ALA A 1 226 ? 31.213 49.715 9.529 1.00 68.07 260 ALA A C 1
ATOM 1716 O O . ALA A 1 226 ? 31.611 50.756 10.037 1.00 73.42 260 ALA A O 1
ATOM 1718 N N . VAL A 1 227 ? 30.736 48.711 10.255 1.00 57.42 261 VAL A N 1
ATOM 1719 C CA . VAL A 1 227 ? 30.618 48.832 11.702 1.00 53.77 261 VAL A CA 1
ATOM 1720 C C . VAL A 1 227 ? 31.902 48.479 12.433 1.00 64.73 261 VAL A C 1
ATOM 1721 O O . VAL A 1 227 ? 32.391 49.240 13.264 1.00 66.39 261 VAL A O 1
ATOM 1725 N N . VAL A 1 228 ? 32.437 47.299 12.152 1.00 63.72 262 VAL A N 1
ATOM 1726 C CA . VAL A 1 228 ? 33.599 46.836 12.886 1.00 60.36 262 VAL A CA 1
ATOM 1727 C C . VAL A 1 228 ? 34.834 47.638 12.497 1.00 66.46 262 VAL A C 1
ATOM 1728 O O . VAL A 1 228 ? 35.855 47.585 13.181 1.00 69.35 262 VAL A O 1
ATOM 1732 N N . GLU A 1 229 ? 34.739 48.384 11.404 1.00 56.73 263 GLU A N 1
ATOM 1733 C CA . GLU A 1 229 ? 35.851 49.219 10.986 1.00 58.09 263 GLU A CA 1
ATOM 1734 C C . GLU A 1 229 ? 35.507 50.691 11.134 1.00 75.73 263 GLU A C 1
ATOM 1735 O O . GLU A 1 229 ? 36.231 51.555 10.644 1.00 76.11 263 GLU A O 1
ATOM 1741 N N . ASP A 1 230 ? 34.406 50.959 11.837 1.00 81.45 264 ASP A N 1
ATOM 1742 C CA . ASP A 1 230 ? 33.911 52.323 12.066 1.00 76.51 264 ASP A CA 1
ATOM 1743 C C . ASP A 1 230 ? 34.099 53.214 10.836 1.00 71.83 264 ASP A C 1
ATOM 1744 O O . ASP A 1 230 ? 34.596 54.325 10.943 1.00 76.93 264 ASP A O 1
ATOM 1749 N N . THR A 1 231 ? 33.692 52.728 9.668 1.00 64.03 265 THR A N 1
ATOM 1750 C CA . THR A 1 231 ? 33.967 53.427 8.414 1.00 64.88 265 THR A CA 1
ATOM 1751 C C . THR A 1 231 ? 33.078 54.658 8.175 1.00 68.49 265 THR A C 1
ATOM 1752 O O . THR A 1 231 ? 33.405 55.534 7.371 1.00 67.98 265 THR A O 1
ATOM 1756 N N . GLY A 1 232 ? 31.951 54.720 8.870 1.00 69.98 266 GLY A N 1
ATOM 1757 C CA . GLY A 1 232 ? 31.031 55.826 8.697 1.00 68.37 266 GLY A CA 1
ATOM 1758 C C . GLY A 1 232 ? 30.405 55.870 7.317 1.00 75.13 266 GLY A C 1
ATOM 1759 O O . GLY A 1 232 ? 30.011 56.943 6.853 1.00 77.07 266 GLY A O 1
ATOM 1760 N N . GLU A 1 233 ? 30.307 54.710 6.663 1.00 71.13 267 GLU A N 1
ATOM 1761 C CA . GLU A 1 233 ? 29.687 54.624 5.345 1.00 64.33 267 GLU A CA 1
ATOM 1762 C C . GLU A 1 233 ? 28.177 54.778 5.458 1.00 72.70 267 GLU A C 1
ATOM 1763 O O . GLU A 1 233 ? 27.582 54.510 6.505 1.00 70.69 267 GLU A O 1
ATOM 1769 N N . ILE A 1 234 ? 27.560 55.205 4.364 1.00 72.34 268 ILE A N 1
ATOM 1770 C CA . ILE A 1 234 ? 26.111 55.277 4.295 1.00 70.82 268 ILE A CA 1
ATOM 1771 C C . ILE A 1 234 ? 25.573 54.165 3.419 1.00 68.56 268 ILE A C 1
ATOM 1772 O O . ILE A 1 234 ? 25.920 54.057 2.241 1.00 69.30 268 ILE A O 1
ATOM 1777 N N . ILE A 1 235 ? 24.724 53.335 4.008 1.00 60.43 269 ILE A N 1
ATOM 1778 C CA . ILE A 1 235 ? 24.234 52.156 3.331 1.00 56.19 269 ILE A CA 1
ATOM 1779 C C . ILE A 1 235 ? 22.756 52.010 3.564 1.00 60.17 269 ILE A C 1
ATOM 1780 O O . ILE A 1 235 ? 22.295 52.129 4.693 1.00 65.19 269 ILE A O 1
ATOM 1785 N N . PRO A 1 236 ? 22.002 51.764 2.491 1.00 55.44 270 PRO A N 1
ATOM 1786 C CA . PRO A 1 236 ? 20.565 51.593 2.677 1.00 54.76 270 PRO A CA 1
ATOM 1787 C C . PRO A 1 236 ? 20.334 50.492 3.706 1.00 59.97 270 PRO A C 1
ATOM 1788 O O . PRO A 1 236 ? 20.735 49.352 3.493 1.00 59.60 270 PRO A O 1
ATOM 1792 N N . THR A 1 237 ? 19.718 50.848 4.825 1.00 60.50 271 THR A N 1
ATOM 1793 C CA . THR A 1 237 ? 19.564 49.939 5.948 1.00 53.96 271 THR A CA 1
ATOM 1794 C C . THR A 1 237 ? 18.116 49.949 6.395 1.00 60.93 271 THR A C 1
ATOM 1795 O O . THR A 1 237 ? 17.445 50.971 6.316 1.00 64.89 271 THR A O 1
ATOM 1799 N N . SER A 1 238 ? 17.624 48.797 6.833 1.00 65.46 272 SER A N 1
ATOM 1800 C CA . SER A 1 238 ? 16.284 48.717 7.392 1.00 64.51 272 SER A CA 1
ATOM 1801 C C . SER A 1 238 ? 16.387 49.256 8.791 1.00 66.91 272 SER A C 1
ATOM 1802 O O . SER A 1 238 ? 16.921 48.586 9.670 1.00 70.59 272 SER A O 1
ATOM 1805 N N . MET A 1 239 ? 15.896 50.476 8.982 1.00 71.94 273 MET A N 1
ATOM 1806 C CA . MET A 1 239 ? 16.017 51.188 10.249 1.00 68.89 273 MET A CA 1
ATOM 1807 C C . MET A 1 239 ? 14.661 51.347 10.910 1.00 66.62 273 MET A C 1
ATOM 1808 O O . MET A 1 239 ? 13.651 51.500 10.231 1.00 69.00 273 MET A O 1
ATOM 1813 N N . ILE A 1 240 ? 14.651 51.332 12.237 1.00 70.12 274 ILE A N 1
ATOM 1814 C CA . ILE A 1 240 ? 13.478 51.735 13.008 1.00 66.07 274 ILE A CA 1
ATOM 1815 C C . ILE A 1 240 ? 13.316 53.247 12.934 1.00 68.79 274 ILE A C 1
ATOM 1816 O O . ILE A 1 240 ? 14.178 53.991 13.404 1.00 71.57 274 ILE A O 1
ATOM 1821 N N . LEU A 1 241 ? 12.218 53.708 12.348 1.00 65.87 275 LEU A N 1
ATOM 1822 C CA . LEU A 1 241 ? 11.990 55.142 12.233 1.00 62.94 275 LEU A CA 1
ATOM 1823 C C . LEU A 1 241 ? 11.100 55.646 13.347 1.00 64.38 275 LEU A C 1
ATOM 1824 O O . LEU A 1 241 ? 10.175 54.970 13.786 1.00 65.24 275 LEU A O 1
ATOM 1829 N N . GLN A 1 242 ? 11.409 56.836 13.826 1.00 68.32 276 GLN A N 1
ATOM 1830 C CA . GLN A 1 242 ? 10.676 57.393 14.937 1.00 71.51 276 GLN A CA 1
ATOM 1831 C C . GLN A 1 242 ? 10.509 58.886 14.717 1.00 72.41 276 GLN A C 1
ATOM 1832 O O . GLN A 1 242 ? 10.820 59.695 15.581 1.00 83.19 276 GLN A O 1
ATOM 1838 N N . GLY A 1 243 ? 10.028 59.226 13.526 1.00 66.18 277 GLY A N 1
ATOM 1839 C CA . GLY A 1 243 ? 9.796 60.601 13.127 1.00 62.53 277 GLY A CA 1
ATOM 1840 C C . GLY A 1 243 ? 10.264 60.862 11.704 1.00 67.41 277 GLY A C 1
ATOM 1841 O O . GLY A 1 243 ? 9.612 61.563 10.933 1.00 75.90 277 GLY A O 1
ATOM 1842 N N . GLU A 1 244 ? 11.395 60.269 11.350 1.00 66.82 278 GLU A N 1
ATOM 1843 C CA . GLU A 1 244 ? 12.065 60.572 10.098 1.00 63.14 278 GLU A CA 1
ATOM 1844 C C . GLU A 1 244 ? 11.186 60.361 8.873 1.00 70.45 278 GLU A C 1
ATOM 1845 O O . GLU A 1 244 ? 10.473 59.364 8.771 1.00 77.82 278 GLU A O 1
ATOM 1851 N N . TYR A 1 245 ? 11.247 61.309 7.944 1.00 75.10 279 TYR A N 1
ATOM 1852 C CA . TYR A 1 245 ? 10.471 61.263 6.698 1.00 77.24 279 TYR A CA 1
ATOM 1853 C C . TYR A 1 245 ? 8.965 61.155 6.908 1.00 70.41 279 TYR A C 1
ATOM 1854 O O . TYR A 1 245 ? 8.228 60.866 5.972 1.00 79.87 279 TYR A O 1
ATOM 1863 N N . GLY A 1 246 ? 8.511 61.383 8.134 1.00 63.72 280 GLY A N 1
ATOM 1864 C CA . GLY A 1 246 ? 7.089 61.350 8.432 1.00 58.83 280 GLY A CA 1
ATOM 1865 C C . GLY A 1 246 ? 6.596 59.969 8.818 1.00 77.11 280 GLY A C 1
ATOM 1866 O O . GLY A 1 246 ? 5.380 59.728 8.848 1.00 85.52 280 GLY A O 1
ATOM 1867 N N . ILE A 1 247 ? 7.540 59.076 9.132 1.00 75.74 282 ILE A N 1
ATOM 1868 C CA . ILE A 1 247 ? 7.247 57.661 9.376 1.00 70.18 282 ILE A CA 1
ATOM 1869 C C . ILE A 1 247 ? 7.527 57.242 10.823 1.00 73.21 282 ILE A C 1
ATOM 1870 O O . ILE A 1 247 ? 8.551 57.609 11.388 1.00 73.54 282 ILE A O 1
ATOM 1875 N N . GLU A 1 248 ? 6.625 56.461 11.414 1.00 80.67 283 GLU A N 1
ATOM 1876 C CA . GLU A 1 248 ? 6.743 56.097 12.826 1.00 83.31 283 GLU A CA 1
ATOM 1877 C C . GLU A 1 248 ? 6.479 54.638 13.088 1.00 77.31 283 GLU A C 1
ATOM 1878 O O . GLU A 1 248 ? 5.777 53.977 12.338 1.00 74.93 283 GLU A O 1
ATOM 1884 N N . ASN A 1 249 ? 7.012 54.157 14.199 1.00 78.72 284 ASN A N 1
ATOM 1885 C CA . ASN A 1 249 ? 6.747 52.797 14.664 1.00 81.84 284 ASN A CA 1
ATOM 1886 C C . ASN A 1 249 ? 6.819 51.664 13.622 1.00 80.61 284 ASN A C 1
ATOM 1887 O O . ASN A 1 249 ? 5.977 50.771 13.630 1.00 76.00 284 ASN A O 1
ATOM 1892 N N . VAL A 1 250 ? 7.813 51.707 12.733 1.00 76.04 285 VAL A N 1
ATOM 1893 C CA . VAL A 1 250 ? 8.134 50.585 11.834 1.00 70.27 285 VAL A CA 1
ATOM 1894 C C . VAL A 1 250 ? 9.587 50.602 11.397 1.00 63.47 285 VAL A C 1
ATOM 1895 O O . VAL A 1 250 ? 10.250 51.638 11.458 1.00 69.14 285 VAL A O 1
ATOM 1899 N N . ALA A 1 251 ? 10.076 49.449 10.948 1.00 56.42 286 ALA A N 1
ATOM 1900 C CA . ALA A 1 251 ? 11.402 49.359 10.344 1.00 51.28 286 ALA A CA 1
ATOM 1901 C C . ALA A 1 251 ? 11.251 49.344 8.829 1.00 52.43 286 ALA A C 1
ATOM 1902 O O . ALA A 1 251 ? 10.414 48.624 8.290 1.00 61.75 286 ALA A O 1
ATOM 1904 N N . VAL A 1 252 ? 12.035 50.161 8.146 1.00 45.71 287 VAL A N 1
ATOM 1905 C CA . VAL A 1 252 ? 11.990 50.199 6.699 1.00 55.37 287 VAL A CA 1
ATOM 1906 C C . VAL A 1 252 ? 13.305 50.763 6.167 1.00 64.96 287 VAL A C 1
ATOM 1907 O O . VAL A 1 252 ? 14.000 51.514 6.865 1.00 67.43 287 VAL A O 1
ATOM 1911 N N . GLY A 1 253 ? 13.635 50.413 4.923 1.00 64.97 288 GLY A N 1
ATOM 1912 C CA . GLY A 1 253 ? 14.922 50.757 4.335 1.00 60.47 288 GLY A CA 1
ATOM 1913 C C . GLY A 1 253 ? 15.157 52.225 4.037 1.00 67.90 288 GLY A C 1
ATOM 1914 O O . GLY A 1 253 ? 14.392 52.851 3.302 1.00 75.62 288 GLY A O 1
ATOM 1915 N N . VAL A 1 254 ? 16.231 52.769 4.602 1.00 67.84 289 VAL A N 1
ATOM 1916 C CA . VAL A 1 254 ? 16.589 54.179 4.430 1.00 68.14 289 VAL A CA 1
ATOM 1917 C C . VAL A 1 254 ? 18.109 54.364 4.488 1.00 73.76 289 VAL A C 1
ATOM 1918 O O . VAL A 1 254 ? 18.802 53.572 5.126 1.00 82.50 289 VAL A O 1
ATOM 1922 N N . PRO A 1 255 ? 18.637 55.422 3.840 1.00 64.45 290 PRO A N 1
ATOM 1923 C CA . PRO A 1 255 ? 20.079 55.635 3.914 1.00 57.05 290 PRO A CA 1
ATOM 1924 C C . PRO A 1 255 ? 20.509 55.776 5.354 1.00 60.60 290 PRO A C 1
ATOM 1925 O O . PRO A 1 255 ? 19.984 56.640 6.048 1.00 60.48 290 PRO A O 1
ATOM 1929 N N . ALA A 1 256 ? 21.441 54.939 5.797 1.00 60.02 291 ALA A N 1
ATOM 1930 C CA . ALA A 1 256 ? 21.908 55.013 7.168 1.00 56.42 291 ALA A CA 1
ATOM 1931 C C . ALA A 1 256 ? 23.417 55.069 7.224 1.00 63.30 291 ALA A C 1
ATOM 1932 O O . ALA A 1 256 ? 24.100 54.640 6.296 1.00 72.07 291 ALA A O 1
ATOM 1934 N N . LYS A 1 257 ? 23.928 55.615 8.324 1.00 63.20 292 LYS A N 1
ATOM 1935 C CA . LYS A 1 257 ? 25.361 55.717 8.554 1.00 60.23 292 LYS A CA 1
ATOM 1936 C C . LYS A 1 257 ? 25.763 54.612 9.514 1.00 67.26 292 LYS A C 1
ATOM 1937 O O . LYS A 1 257 ? 25.176 54.455 10.586 1.00 73.70 292 LYS A O 1
ATOM 1943 N N . LEU A 1 258 ? 26.761 53.837 9.113 1.00 61.65 293 LEU A N 1
ATOM 1944 C CA . LEU A 1 258 ? 27.217 52.722 9.911 1.00 63.40 293 LEU A CA 1
ATOM 1945 C C . LEU A 1 258 ? 28.579 53.021 10.500 1.00 63.68 293 LEU A C 1
ATOM 1946 O O . LEU A 1 258 ? 29.369 53.742 9.904 1.00 57.95 293 LEU A O 1
ATOM 1951 N N . GLY A 1 259 ? 28.841 52.451 11.671 1.00 66.38 294 GLY A N 1
ATOM 1952 C CA . GLY A 1 259 ? 30.073 52.683 12.399 1.00 65.04 294 GLY A CA 1
ATOM 1953 C C . GLY A 1 259 ? 30.072 51.925 13.715 1.00 71.92 294 GLY A C 1
ATOM 1954 O O . GLY A 1 259 ? 29.214 51.076 13.934 1.00 72.78 294 GLY A O 1
ATOM 1955 N N . LYS A 1 260 ? 31.025 52.228 14.594 1.00 70.77 295 LYS A N 1
ATOM 1956 C CA . LYS A 1 260 ? 31.191 51.468 15.832 1.00 67.50 295 LYS A CA 1
ATOM 1957 C C . LYS A 1 260 ? 29.927 51.496 16.670 1.00 73.76 295 LYS A C 1
ATOM 1958 O O . LYS A 1 260 ? 29.588 50.525 17.351 1.00 74.93 295 LYS A O 1
ATOM 1964 N N . ASN A 1 261 ? 29.219 52.615 16.604 1.00 72.04 296 ASN A N 1
ATOM 1965 C CA . ASN A 1 261 ? 28.051 52.808 17.440 1.00 79.69 296 ASN A CA 1
ATOM 1966 C C . ASN A 1 261 ? 26.779 52.243 16.809 1.00 86.46 296 ASN A C 1
ATOM 1967 O O . ASN A 1 261 ? 25.688 52.388 17.362 1.00 95.13 296 ASN A O 1
ATOM 1972 N N . GLY A 1 262 ? 26.925 51.591 15.658 1.00 79.33 297 GLY A N 1
ATOM 1973 C CA . GLY A 1 262 ? 25.807 50.957 14.984 1.00 71.33 297 GLY A CA 1
ATOM 1974 C C . GLY A 1 262 ? 25.340 51.742 13.774 1.00 68.22 297 GLY A C 1
ATOM 1975 O O . GLY A 1 262 ? 26.145 52.144 12.933 1.00 75.08 297 GLY A O 1
ATOM 1976 N N . ALA A 1 263 ? 24.031 51.962 13.686 1.00 63.01 298 ALA A N 1
ATOM 1977 C CA . ALA A 1 263 ? 23.449 52.693 12.565 1.00 48.12 298 ALA A CA 1
ATOM 1978 C C . ALA A 1 263 ? 22.631 53.861 13.052 1.00 57.66 298 ALA A C 1
ATOM 1979 O O . ALA A 1 263 ? 22.070 53.820 14.137 1.00 71.74 298 ALA A O 1
ATOM 1981 N N . GLU A 1 264 ? 22.565 54.902 12.234 1.00 54.61 301 GLU A N 1
ATOM 1982 C CA . GLU A 1 264 ? 21.729 56.049 12.523 1.00 62.42 301 GLU A CA 1
ATOM 1983 C C . GLU A 1 264 ? 21.262 56.610 11.188 1.00 69.56 301 GLU A C 1
ATOM 1984 O O . GLU A 1 264 ? 22.017 56.615 10.218 1.00 70.29 301 GLU A O 1
ATOM 1990 N N . VAL A 1 265 ? 20.019 57.070 11.121 1.00 71.53 302 VAL A N 1
ATOM 1991 C CA . VAL A 1 265 ? 19.496 57.538 9.846 1.00 73.52 302 VAL A CA 1
ATOM 1992 C C . VAL A 1 265 ? 20.348 58.688 9.308 1.00 76.52 302 VAL A C 1
ATOM 1993 O O . VAL A 1 265 ? 20.558 59.686 9.993 1.00 75.38 302 VAL A O 1
ATOM 1997 N N . ALA A 1 266 ? 20.841 58.539 8.083 1.00 78.72 303 ALA A N 1
ATOM 1998 C CA . ALA A 1 266 ? 21.681 59.557 7.452 1.00 79.43 303 ALA A CA 1
ATOM 1999 C C . ALA A 1 266 ? 20.949 60.881 7.257 1.00 97.55 303 ALA A C 1
ATOM 2000 O O . ALA A 1 266 ? 21.572 61.942 7.111 1.00 103.40 303 ALA A O 1
ATOM 2002 N N . ASP A 1 267 ? 19.623 60.803 7.257 1.00 103.10 304 ASP A N 1
ATOM 2003 C CA . ASP A 1 267 ? 18.775 61.933 6.910 1.00 105.34 304 ASP A CA 1
ATOM 2004 C C . ASP A 1 267 ? 19.303 62.612 5.647 1.00 102.48 304 ASP A C 1
ATOM 2005 O O . ASP A 1 267 ? 19.842 63.714 5.696 1.00 104.86 304 ASP A O 1
ATOM 2010 N N . ILE A 1 268 ? 19.163 61.919 4.522 1.00 98.50 305 ILE A N 1
ATOM 2011 C CA . ILE A 1 268 ? 19.503 62.467 3.222 1.00 96.63 305 ILE A CA 1
ATOM 2012 C C . ILE A 1 268 ? 18.235 63.025 2.609 1.00 94.39 305 ILE A C 1
ATOM 2013 O O . ILE A 1 268 ? 17.158 62.474 2.807 1.00 98.81 305 ILE A O 1
ATOM 2018 N N . LYS A 1 269 ? 18.353 64.111 1.859 1.00 87.73 306 LYS A N 1
ATOM 2019 C CA . LYS A 1 269 ? 17.178 64.685 1.216 1.00 93.06 306 LYS A CA 1
ATOM 2020 C C . LYS A 1 269 ? 16.633 63.782 0.113 1.00 92.96 306 LYS A C 1
ATOM 2021 O O . LYS A 1 269 ? 17.339 63.446 -0.843 1.00 84.47 306 LYS A O 1
ATOM 2027 N N . LEU A 1 270 ? 15.367 63.397 0.261 1.00 88.31 307 LEU A N 1
ATOM 2028 C CA . LEU A 1 270 ? 14.700 62.556 -0.720 1.00 89.68 307 LEU A CA 1
ATOM 2029 C C . LEU A 1 270 ? 13.669 63.375 -1.477 1.00 91.53 307 LEU A C 1
ATOM 2030 O O . LEU A 1 270 ? 13.046 64.261 -0.907 1.00 92.77 307 LEU A O 1
ATOM 2035 N N . SER A 1 271 ? 13.494 63.061 -2.758 1.00 92.26 308 SER A N 1
ATOM 2036 C CA . SER A 1 271 ? 12.437 63.633 -3.593 1.00 92.22 308 SER A CA 1
ATOM 2037 C C . SER A 1 271 ? 11.112 63.717 -2.852 1.00 89.90 308 SER A C 1
ATOM 2038 O O . SER A 1 271 ? 10.900 63.001 -1.875 1.00 93.14 308 SER A O 1
ATOM 2041 N N . ASP A 1 272 ? 10.210 64.583 -3.299 1.00 87.29 309 ASP A N 1
ATOM 2042 C CA . ASP A 1 272 ? 8.881 64.545 -2.719 1.00 96.54 309 ASP A CA 1
ATOM 2043 C C . ASP A 1 272 ? 8.245 63.211 -3.084 1.00 97.68 309 ASP A C 1
ATOM 2044 O O . ASP A 1 272 ? 7.752 62.498 -2.215 1.00 96.25 309 ASP A O 1
ATOM 2049 N N . GLU A 1 273 ? 8.302 62.862 -4.366 1.00 99.32 310 GLU A N 1
ATOM 2050 C CA . GLU A 1 273 ? 7.764 61.594 -4.865 1.00 97.92 310 GLU A CA 1
ATOM 2051 C C . GLU A 1 273 ? 8.313 60.370 -4.114 1.00 95.58 310 GLU A C 1
ATOM 2052 O O . GLU A 1 273 ? 7.615 59.365 -3.947 1.00 100.83 310 GLU A O 1
ATOM 2058 N N . GLU A 1 274 ? 9.554 60.469 -3.648 1.00 81.89 311 GLU A N 1
ATOM 2059 C CA . GLU A 1 274 ? 10.223 59.352 -2.989 1.00 79.63 311 GLU A CA 1
ATOM 2060 C C . GLU A 1 274 ? 9.854 59.209 -1.521 1.00 80.24 311 GLU A C 1
ATOM 2061 O O . GLU A 1 274 ? 9.966 58.134 -0.941 1.00 78.20 311 GLU A O 1
ATOM 2067 N N . ILE A 1 275 ? 9.402 60.289 -0.911 1.00 88.58 312 ILE A N 1
ATOM 2068 C CA . ILE A 1 275 ? 8.948 60.179 0.462 1.00 90.75 312 ILE A CA 1
ATOM 2069 C C . ILE A 1 275 ? 7.546 59.603 0.457 1.00 91.04 312 ILE A C 1
ATOM 2070 O O . ILE A 1 275 ? 7.082 59.056 1.453 1.00 96.41 312 ILE A O 1
ATOM 2075 N N . GLU A 1 276 ? 6.877 59.723 -0.681 1.00 82.72 313 GLU A N 1
ATOM 2076 C CA . GLU A 1 276 ? 5.570 59.116 -0.844 1.00 78.17 313 GLU A CA 1
ATOM 2077 C C . GLU A 1 276 ? 5.802 57.630 -0.803 1.00 81.73 313 GLU A C 1
ATOM 2078 O O . GLU A 1 276 ? 5.238 56.915 0.028 1.00 86.05 313 GLU A O 1
ATOM 2084 N N . LYS A 1 277 ? 6.652 57.179 -1.720 1.00 73.79 314 LYS A N 1
ATOM 2085 C CA . LYS A 1 277 ? 6.944 55.767 -1.881 1.00 71.20 314 LYS A CA 1
ATOM 2086 C C . LYS A 1 277 ? 7.412 55.158 -0.558 1.00 74.94 314 LYS A C 1
ATOM 2087 O O . LYS A 1 277 ? 7.037 54.032 -0.208 1.00 70.36 314 LYS A O 1
ATOM 2093 N N . LEU A 1 278 ? 8.205 55.924 0.186 1.00 82.32 315 LEU A N 1
ATOM 2094 C CA . LEU A 1 278 ? 8.675 55.507 1.498 1.00 73.83 315 LEU A CA 1
ATOM 2095 C C . LEU A 1 278 ? 7.508 55.302 2.455 1.00 81.35 315 LEU A C 1
ATOM 2096 O O . LEU A 1 278 ? 7.483 54.338 3.214 1.00 80.70 315 LEU A O 1
ATOM 2101 N N . ARG A 1 279 ? 6.550 56.225 2.425 1.00 79.86 316 ARG A N 1
ATOM 2102 C CA . ARG A 1 279 ? 5.342 56.128 3.240 1.00 76.53 316 ARG A CA 1
ATOM 2103 C C . ARG A 1 279 ? 4.455 54.942 2.807 1.00 76.57 316 ARG A C 1
ATOM 2104 O O . ARG A 1 279 ? 3.829 54.281 3.635 1.00 65.42 316 ARG A O 1
ATOM 2112 N N . ASN A 1 280 ? 4.421 54.666 1.509 1.00 76.69 317 ASN A N 1
ATOM 2113 C CA . ASN A 1 280 ? 3.764 53.467 1.014 1.00 84.71 317 ASN A CA 1
ATOM 2114 C C . ASN A 1 280 ? 4.279 52.211 1.695 1.00 87.45 317 ASN A C 1
ATOM 2115 O O . ASN A 1 280 ? 3.504 51.440 2.264 1.00 84.08 317 ASN A O 1
ATOM 2120 N N . SER A 1 281 ? 5.593 52.008 1.610 1.00 81.85 318 SER A N 1
ATOM 2121 C CA . SER A 1 281 ? 6.239 50.816 2.148 1.00 68.25 318 SER A CA 1
ATOM 2122 C C . SER A 1 281 ? 6.000 50.682 3.643 1.00 65.75 318 SER A C 1
ATOM 2123 O O . SER A 1 281 ? 5.832 49.584 4.164 1.00 65.56 318 SER A O 1
ATOM 2126 N N . ALA A 1 282 ? 5.990 51.813 4.332 1.00 65.75 319 ALA A N 1
ATOM 2127 C CA . ALA A 1 282 ? 5.769 51.815 5.764 1.00 66.64 319 ALA A CA 1
ATOM 2128 C C . ALA A 1 282 ? 4.342 51.379 6.099 1.00 75.49 319 ALA A C 1
ATOM 2129 O O . ALA A 1 282 ? 4.119 50.664 7.076 1.00 79.84 319 ALA A O 1
ATOM 2131 N N . LYS A 1 283 ? 3.372 51.795 5.292 1.00 79.55 320 LYS A N 1
ATOM 2132 C CA . LYS A 1 283 ? 1.993 51.376 5.546 1.00 83.50 320 LYS A CA 1
ATOM 2133 C C . LYS A 1 283 ? 1.889 49.868 5.387 1.00 79.82 320 LYS A C 1
ATOM 2134 O O . LYS A 1 283 ? 1.344 49.180 6.248 1.00 80.92 320 LYS A O 1
ATOM 2140 N N . ILE A 1 284 ? 2.428 49.366 4.279 1.00 73.74 321 ILE A N 1
ATOM 2141 C CA . ILE A 1 284 ? 2.383 47.945 3.968 1.00 65.32 321 ILE A CA 1
ATOM 2142 C C . ILE A 1 284 ? 3.024 47.161 5.095 1.00 69.40 321 ILE A C 1
ATOM 2143 O O . ILE A 1 284 ? 2.444 46.216 5.628 1.00 73.20 321 ILE A O 1
ATOM 2148 N N . LEU A 1 285 ? 4.227 47.585 5.456 1.00 68.94 322 LEU A N 1
ATOM 2149 C CA . LEU A 1 285 ? 4.980 47.003 6.559 1.00 60.93 322 LEU A CA 1
ATOM 2150 C C . LEU A 1 285 ? 4.219 47.097 7.885 1.00 61.21 322 LEU A C 1
ATOM 2151 O O . LEU A 1 285 ? 4.216 46.165 8.692 1.00 62.25 322 LEU A O 1
ATOM 2156 N N . ARG A 1 286 ? 3.563 48.224 8.114 1.00 59.14 323 ARG A N 1
ATOM 2157 C CA . ARG A 1 286 ? 2.857 48.393 9.369 1.00 69.90 323 ARG A CA 1
ATOM 2158 C C . ARG A 1 286 ? 1.700 47.396 9.482 1.00 80.51 323 ARG A C 1
ATOM 2159 O O . ARG A 1 286 ? 1.486 46.784 10.531 1.00 80.57 323 ARG A O 1
ATOM 2167 N N . GLU A 1 287 ? 0.974 47.217 8.387 1.00 85.29 324 GLU A N 1
ATOM 2168 C CA . GLU A 1 287 ? -0.128 46.268 8.359 1.00 89.86 324 GLU A CA 1
ATOM 2169 C C . GLU A 1 287 ? 0.352 44.856 8.658 1.00 93.65 324 GLU A C 1
ATOM 2170 O O . GLU A 1 287 ? -0.262 44.142 9.456 1.00 94.60 324 GLU A O 1
ATOM 2176 N N . ARG A 1 288 ? 1.448 44.462 8.008 1.00 93.72 325 ARG A N 1
ATOM 2177 C CA . ARG A 1 288 ? 2.014 43.124 8.179 1.00 93.50 325 ARG A CA 1
ATOM 2178 C C . ARG A 1 288 ? 2.499 42.877 9.600 1.00 82.27 325 ARG A C 1
ATOM 2179 O O . ARG A 1 288 ? 2.568 41.732 10.047 1.00 77.55 325 ARG A O 1
ATOM 2187 N N . LEU A 1 289 ? 2.824 43.957 10.305 1.00 77.07 326 LEU A N 1
ATOM 2188 C CA . LEU A 1 289 ? 3.191 43.873 11.713 1.00 81.07 326 LEU A CA 1
ATOM 2189 C C . LEU A 1 289 ? 1.959 43.635 12.580 1.00 88.59 326 LEU A C 1
ATOM 2190 O O . LEU A 1 289 ? 1.993 42.860 13.538 1.00 89.18 326 LEU A O 1
ATOM 2195 N N . GLU A 1 290 ? 0.866 44.304 12.235 1.00 92.54 327 GLU A N 1
ATOM 2196 C CA . GLU A 1 290 ? -0.362 44.192 13.009 1.00 99.23 327 GLU A CA 1
ATOM 2197 C C . GLU A 1 290 ? -0.895 42.779 12.932 1.00 97.27 327 GLU A C 1
ATOM 2198 O O . GLU A 1 290 ? -1.304 42.207 13.939 1.00 101.11 327 GLU A O 1
ATOM 2204 N N . GLU A 1 291 ? -0.868 42.219 11.727 1.00 96.11 328 GLU A N 1
ATOM 2205 C CA . GLU A 1 291 ? -1.261 40.836 11.511 1.00 91.83 328 GLU A CA 1
ATOM 2206 C C . GLU A 1 291 ? -0.538 39.927 12.499 1.00 92.31 328 GLU A C 1
ATOM 2207 O O . GLU A 1 291 ? -0.967 38.797 12.737 1.00 93.40 328 GLU A O 1
ATOM 2213 N N . LEU A 1 292 ? 0.542 40.434 13.092 1.00 94.29 329 LEU A N 1
ATOM 2214 C CA . LEU A 1 292 ? 1.385 39.635 13.986 1.00 85.93 329 LEU A CA 1
ATOM 2215 C C . LEU A 1 292 ? 1.314 40.045 15.457 1.00 81.00 329 LEU A C 1
ATOM 2216 O O . LEU A 1 292 ? 1.881 39.372 16.324 1.00 81.54 329 LEU A O 1
ATOM 2221 N N . GLY A 1 293 ? 0.636 41.150 15.739 1.00 68.45 330 GLY A N 1
ATOM 2222 C CA . GLY A 1 293 ? 0.488 41.593 17.110 1.00 72.15 330 GLY A CA 1
ATOM 2223 C C . GLY A 1 293 ? 1.566 42.565 17.531 1.00 82.25 330 GLY A C 1
ATOM 2224 O O . GLY A 1 293 ? 1.898 42.676 18.713 1.00 87.84 330 GLY A O 1
ATOM 2225 N N . TYR A 1 294 ? 2.120 43.269 16.552 1.00 81.26 331 TYR A N 1
ATOM 2226 C CA . TYR A 1 294 ? 3.141 44.265 16.822 1.00 84.10 331 TYR A CA 1
ATOM 2227 C C . TYR A 1 294 ? 2.717 45.603 16.238 1.00 95.46 331 TYR A C 1
ATOM 2228 O O . TYR A 1 294 ? 3.271 46.645 16.586 1.00 106.40 331 TYR A O 1
#

Radius of gyration: 18.3 Å; Cα contacts (8 Å, |Δi|>4): 620; chains: 1; bounding box: 49×45×48 Å

Foldseek 3Di:
DEEAEEDLDQARLLLVLVCLVPHPHQEYEAAYCDFVSQAVSQVVSQVVNVVVPHHHHGGGGHALLSCAPHQEYEYADADDAPVPADPLNRCQRVLVVLLVVLVSCCVRHVNHAYEYEYPVFQLSQLSSCVSHVDDQQRTWYQAFLLLQVLLVVVVVVFVWPPWDDWTKWWRSAPLIDTQVVRTDTPDDGDSVVRRVCRRPPQVVCCVPVVHDHNSSSVSSSVQVCCAVVQVQDWGFIQTADPCQLNAHSTTITATWTYYPSGIDHPNDDGDPVVSVSNVVRRVVSVVSNVSNVD

Organism: Archaeoglobus fulgidus (strain ATCC 49558 / DSM 4304 / JCM 9628 / NBRC 100126 / VC-16) (NCBI:txid224325)